Protein AF-0000000075215384 (afdb_homodimer)

Organism: NCBI:txid1325335

Structure (mmCIF, N/CA/C/O backbone):
data_AF-0000000075215384-model_v1
#
loop_
_entity.id
_entity.type
_entity.pdbx_description
1 polymer 'Uncharacterized OsmC-related protein'
#
loop_
_atom_site.group_PDB
_atom_site.id
_atom_site.type_symbol
_atom_site.label_atom_id
_atom_site.label_alt_id
_atom_site.label_comp_id
_atom_site.label_asym_id
_atom_site.label_entity_id
_atom_site.label_seq_id
_atom_site.pdbx_PDB_ins_code
_atom_site.Cartn_x
_atom_site.Cartn_y
_atom_site.Cartn_z
_atom_site.occupancy
_atom_site.B_iso_or_equiv
_atom_site.auth_seq_id
_atom_site.auth_comp_id
_atom_site.auth_asym_id
_atom_site.auth_atom_id
_atom_site.pdbx_PDB_model_num
ATOM 1 N N . MET A 1 1 ? 13.578 3.367 21.266 1 57.31 1 MET A N 1
ATOM 2 C CA . MET A 1 1 ? 12.125 3.209 21.219 1 57.31 1 MET A CA 1
ATOM 3 C C . MET A 1 1 ? 11.742 1.949 20.453 1 57.31 1 MET A C 1
ATOM 5 O O . MET A 1 1 ? 12.477 1.516 19.562 1 57.31 1 MET A O 1
ATOM 9 N N . ASN A 1 2 ? 10.82 1.149 20.875 1 80.25 2 ASN A N 1
ATOM 10 C CA . ASN A 1 2 ? 10.492 -0.197 20.422 1 80.25 2 ASN A CA 1
ATOM 11 C C . ASN A 1 2 ? 9.836 -0.179 19.031 1 80.25 2 ASN A C 1
ATOM 13 O O . ASN A 1 2 ? 9.18 0.793 18.672 1 80.25 2 ASN A O 1
ATOM 17 N N . LYS A 1 3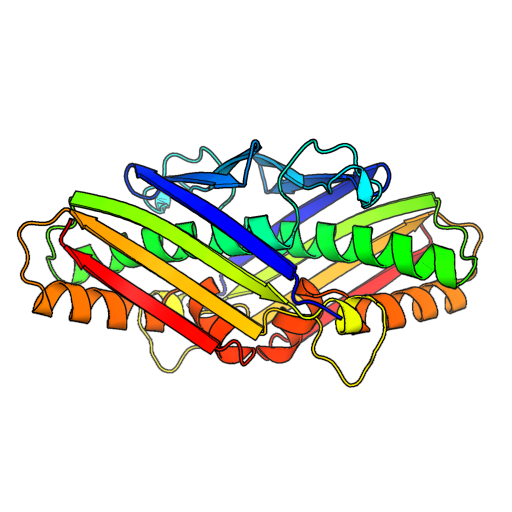 ? 10.172 -1.071 18.125 1 90.56 3 LYS A N 1
ATOM 18 C CA . LYS A 1 3 ? 9.617 -1.247 16.781 1 90.56 3 LYS A CA 1
ATOM 19 C C . LYS A 1 3 ? 8.109 -1.461 16.828 1 90.56 3 LYS A C 1
ATOM 21 O O . LYS A 1 3 ? 7.586 -1.973 17.828 1 90.56 3 LYS A O 1
ATOM 26 N N . MET A 1 4 ? 7.387 -0.819 15.938 1 95.44 4 MET A N 1
ATOM 27 C CA . MET A 1 4 ? 5.957 -1.066 15.781 1 95.44 4 MET A CA 1
ATOM 28 C C . MET A 1 4 ? 5.703 -2.146 14.727 1 95.44 4 MET A C 1
ATOM 30 O O . MET A 1 4 ? 6.238 -2.08 13.625 1 95.44 4 MET A O 1
ATOM 34 N N . ALA A 1 5 ? 4.844 -3.131 15.148 1 97.5 5 ALA A N 1
ATOM 35 C CA . ALA A 1 5 ? 4.582 -4.266 14.266 1 97.5 5 ALA A CA 1
ATOM 36 C C . ALA A 1 5 ? 3.141 -4.246 13.758 1 97.5 5 ALA A C 1
ATOM 38 O O . ALA A 1 5 ? 2.227 -3.863 14.492 1 97.5 5 ALA A O 1
ATOM 39 N N . PHE A 1 6 ? 2.943 -4.656 12.57 1 98.44 6 PHE A N 1
ATOM 40 C CA . PHE A 1 6 ? 1.642 -4.82 11.938 1 98.44 6 PHE A CA 1
ATOM 41 C C . PHE A 1 6 ? 1.5 -6.223 11.352 1 98.44 6 PHE A C 1
ATOM 43 O O . PHE A 1 6 ? 2.477 -6.805 10.875 1 98.44 6 PHE A O 1
ATOM 50 N N . ILE A 1 7 ? 0.265 -6.719 11.391 1 98.75 7 ILE A N 1
ATOM 51 C CA . ILE A 1 7 ? 0.041 -8.062 10.859 1 98.75 7 ILE A CA 1
ATOM 52 C C . ILE A 1 7 ? -1.312 -8.117 10.156 1 98.75 7 ILE A C 1
ATOM 54 O O . ILE A 1 7 ? -2.285 -7.512 10.617 1 98.75 7 ILE A O 1
ATOM 58 N N . VAL A 1 8 ? -1.32 -8.797 9.008 1 98.94 8 VAL A N 1
ATOM 59 C CA . VAL A 1 8 ? -2.58 -9.141 8.359 1 98.94 8 VAL A CA 1
ATOM 60 C C . VAL A 1 8 ? -2.568 -10.617 7.961 1 98.94 8 VAL A C 1
ATOM 62 O O . VAL A 1 8 ? -1.502 -11.203 7.777 1 98.94 8 VAL A O 1
ATOM 65 N N . GLN A 1 9 ? -3.748 -11.156 7.914 1 98.94 9 GLN A N 1
ATOM 66 C CA . GLN A 1 9 ? -3.994 -12.492 7.387 1 98.94 9 GLN A CA 1
ATOM 67 C C . GLN A 1 9 ? -4.949 -12.453 6.199 1 98.94 9 GLN A C 1
ATOM 69 O O . GLN A 1 9 ? -5.887 -11.648 6.176 1 98.94 9 GLN A O 1
ATOM 74 N N . ALA A 1 10 ? -4.695 -13.336 5.266 1 98.94 10 ALA A N 1
ATOM 75 C CA . ALA A 1 10 ? -5.559 -13.273 4.09 1 98.94 10 ALA A CA 1
ATOM 76 C C . ALA A 1 10 ? -5.879 -14.664 3.564 1 98.94 10 ALA A C 1
ATOM 78 O O . ALA A 1 10 ? -5.035 -15.562 3.613 1 98.94 10 ALA A O 1
ATOM 79 N N . THR A 1 11 ? -7.098 -14.852 3.109 1 98.88 11 THR A N 1
ATOM 80 C CA . THR A 1 11 ? -7.562 -16 2.344 1 98.88 11 THR A CA 1
ATOM 81 C C . THR A 1 11 ? -8.031 -15.578 0.957 1 98.88 11 THR A C 1
ATOM 83 O O . THR A 1 11 ? -8.281 -14.398 0.715 1 98.88 11 THR A O 1
ATOM 86 N N . VAL A 1 12 ? -8.102 -16.609 0.063 1 98.69 12 VAL A N 1
ATOM 87 C CA . VAL A 1 12 ? -8.352 -16.188 -1.309 1 98.69 12 VAL A CA 1
ATOM 88 C C . VAL A 1 12 ? -9.453 -17.047 -1.927 1 98.69 12 VAL A C 1
ATOM 90 O O . VAL A 1 12 ? -9.695 -18.172 -1.48 1 98.69 12 VAL A O 1
ATOM 93 N N . GLU A 1 13 ? -10.148 -16.547 -2.84 1 97.56 13 GLU A N 1
ATOM 94 C CA . GLU A 1 13 ? -11.039 -17.172 -3.811 1 97.56 13 GLU A CA 1
ATOM 95 C C . GLU A 1 13 ? -10.742 -16.688 -5.227 1 97.56 13 GLU A C 1
ATOM 97 O O . GLU A 1 13 ? -11.266 -15.656 -5.648 1 97.56 13 GLU A O 1
ATOM 102 N N . GLY A 1 14 ? -10.023 -17.484 -5.98 1 96.81 14 GLY A N 1
ATOM 103 C CA . GLY A 1 14 ? -9.477 -16.953 -7.215 1 96.81 14 GLY A CA 1
ATOM 104 C C . GLY A 1 14 ? -8.57 -15.75 -6.988 1 96.81 14 GLY A C 1
ATOM 105 O O . GLY A 1 14 ? -7.637 -15.812 -6.184 1 96.81 14 GLY A O 1
ATOM 106 N N . VAL A 1 15 ? -8.898 -14.656 -7.68 1 97 15 VAL A N 1
ATOM 107 C CA . VAL A 1 15 ? -8.031 -13.5 -7.516 1 97 15 VAL A CA 1
ATOM 108 C C . VAL A 1 15 ? -8.555 -12.609 -6.387 1 97 15 VAL A C 1
ATOM 110 O O . VAL A 1 15 ? -7.887 -11.656 -5.98 1 97 15 VAL A O 1
ATOM 113 N N . THR A 1 16 ? -9.758 -12.953 -5.852 1 98.62 16 THR A N 1
ATOM 114 C CA . THR A 1 16 ? -10.305 -12.203 -4.73 1 98.62 16 THR A CA 1
ATOM 115 C C . THR A 1 16 ? -9.562 -12.539 -3.439 1 98.62 16 THR A C 1
ATOM 117 O O . THR A 1 16 ? -9.305 -13.703 -3.145 1 98.62 16 THR A O 1
ATOM 120 N N . THR A 1 17 ? -9.188 -11.547 -2.711 1 98.88 17 THR A N 1
ATOM 121 C CA . THR A 1 17 ? -8.469 -11.719 -1.453 1 98.88 17 THR A CA 1
ATOM 122 C C . THR A 1 17 ? -9.258 -11.133 -0.291 1 98.88 17 THR A C 1
ATOM 124 O O . THR A 1 17 ? -9.664 -9.969 -0.334 1 98.88 17 THR A O 1
ATOM 127 N N . HIS A 1 18 ? -9.531 -11.883 0.695 1 98.88 18 HIS A N 1
ATOM 128 C CA . HIS A 1 18 ? -10.148 -11.445 1.943 1 98.88 18 HIS A CA 1
ATOM 129 C C . HIS A 1 18 ? -9.094 -11.234 3.027 1 98.88 18 HIS A C 1
ATOM 131 O O . HIS A 1 18 ? -8.414 -12.18 3.438 1 98.88 18 HIS A O 1
ATOM 137 N N . VAL A 1 19 ? -9 -10.039 3.516 1 98.94 19 VAL A N 1
ATOM 138 C CA . VAL A 1 19 ? -7.914 -9.688 4.422 1 98.94 19 VAL A CA 1
ATOM 139 C C . VAL A 1 19 ? -8.477 -9.383 5.809 1 98.94 19 VAL A C 1
ATOM 141 O O . VAL A 1 19 ? -9.5 -8.711 5.941 1 98.94 19 VAL A O 1
ATOM 144 N N . LYS A 1 20 ? -7.844 -9.891 6.754 1 98.88 20 LYS A N 1
ATOM 145 C CA . LYS A 1 20 ? -8.117 -9.602 8.156 1 98.88 20 LYS A CA 1
ATOM 146 C C . LYS A 1 20 ? -6.953 -8.859 8.805 1 98.88 20 LYS A C 1
ATOM 148 O O . LYS A 1 20 ? -5.824 -9.352 8.805 1 98.88 20 LYS A O 1
ATOM 153 N N . ALA A 1 21 ? -7.188 -7.715 9.312 1 98.56 21 ALA A N 1
ATOM 154 C CA . ALA A 1 21 ? -6.242 -6.906 10.086 1 98.56 21 ALA A CA 1
ATOM 155 C C . ALA A 1 21 ? -6.766 -6.652 11.492 1 98.56 21 ALA A C 1
ATOM 157 O O . ALA A 1 21 ? -7.438 -5.648 11.742 1 98.56 21 ALA A O 1
ATOM 158 N N . GLY A 1 22 ? -6.344 -7.516 12.43 1 96.75 22 GLY A N 1
ATOM 159 C CA . GLY A 1 22 ? -6.988 -7.469 13.734 1 96.75 22 GLY A CA 1
ATOM 160 C C . GLY A 1 22 ? -8.484 -7.734 13.672 1 96.75 22 GLY A C 1
ATOM 161 O O . GLY A 1 22 ? -8.914 -8.781 13.18 1 96.75 22 GLY A O 1
ATOM 162 N N . LYS A 1 23 ? -9.227 -6.785 14.07 1 97.12 23 LYS A N 1
ATOM 163 C CA . LYS A 1 23 ? -10.68 -6.965 14.07 1 97.12 23 LYS A CA 1
ATOM 164 C C . LYS A 1 23 ? -11.289 -6.465 12.766 1 97.12 23 LYS A C 1
ATOM 166 O O . LYS A 1 23 ? -12.5 -6.605 12.547 1 97.12 23 LYS A O 1
ATOM 171 N N . HIS A 1 24 ? -10.586 -5.82 11.945 1 98.62 24 HIS A N 1
ATOM 172 C CA . HIS A 1 24 ? -11.086 -5.273 10.688 1 98.62 24 HIS A CA 1
ATOM 173 C C . HIS A 1 24 ? -10.906 -6.266 9.547 1 98.62 24 HIS A C 1
ATOM 175 O O . HIS A 1 24 ? -9.945 -7.035 9.531 1 98.62 24 HIS A O 1
ATOM 181 N N . GLU A 1 25 ? -11.859 -6.199 8.625 1 98.56 25 GLU A N 1
ATOM 182 C CA . GLU A 1 25 ? -11.82 -7.02 7.418 1 98.56 25 GLU A CA 1
ATOM 183 C C . GLU A 1 25 ? -12.086 -6.184 6.168 1 98.56 25 GLU A C 1
ATOM 185 O O . GLU A 1 25 ? -12.875 -5.242 6.203 1 98.56 25 GLU A O 1
ATOM 190 N N . PHE A 1 26 ? -11.43 -6.516 5.086 1 98.56 26 PHE A N 1
ATOM 191 C CA . PHE A 1 26 ? -11.695 -5.871 3.805 1 98.56 26 PHE A CA 1
ATOM 192 C C . PHE A 1 26 ? -11.359 -6.801 2.646 1 98.56 26 PHE A C 1
ATOM 194 O O . PHE A 1 26 ? -10.672 -7.809 2.83 1 98.56 26 PHE A O 1
ATOM 201 N N . VAL A 1 27 ? -11.953 -6.457 1.522 1 98.81 27 VAL A N 1
ATOM 202 C CA . VAL A 1 27 ? -11.805 -7.285 0.329 1 98.81 27 VAL A CA 1
ATOM 203 C C . VAL A 1 27 ? -11.016 -6.52 -0.734 1 98.81 27 VAL A C 1
ATOM 205 O O . VAL A 1 27 ? -11.273 -5.34 -0.975 1 98.81 27 VAL A O 1
ATOM 208 N N . ILE A 1 28 ? -10.039 -7.164 -1.295 1 98.88 28 ILE A N 1
ATOM 209 C CA . ILE A 1 28 ? -9.289 -6.688 -2.457 1 98.88 28 ILE A CA 1
ATOM 210 C C . ILE A 1 28 ? -9.547 -7.609 -3.648 1 98.88 28 ILE A C 1
ATOM 212 O O . ILE A 1 28 ? -9.531 -8.836 -3.51 1 98.88 28 ILE A O 1
ATOM 216 N N . ASP A 1 29 ? -9.844 -6.996 -4.785 1 98.75 29 ASP A N 1
ATOM 217 C CA . ASP A 1 29 ? -10.227 -7.809 -5.938 1 98.75 29 ASP A CA 1
ATOM 218 C C . ASP A 1 29 ? -9.812 -7.141 -7.246 1 98.75 29 ASP A C 1
ATOM 220 O O . ASP A 1 29 ? -9.227 -6.059 -7.234 1 98.75 29 ASP A O 1
ATOM 224 N N . GLU A 1 30 ? -10.031 -7.824 -8.297 1 97.44 30 GLU A N 1
ATOM 225 C CA . GLU A 1 30 ? -9.789 -7.301 -9.641 1 97.44 30 GLU A CA 1
ATOM 226 C C . GLU A 1 30 ? -11.086 -7.188 -10.438 1 97.44 30 GLU A C 1
ATOM 228 O O . GLU A 1 30 ? -12.094 -7.809 -10.078 1 97.44 30 GLU A O 1
ATOM 233 N N . ALA A 1 31 ? -10.984 -6.383 -11.453 1 94.94 31 ALA A N 1
ATOM 234 C CA . ALA A 1 31 ? -12.102 -6.328 -12.391 1 94.94 31 ALA A CA 1
ATOM 235 C C . ALA A 1 31 ? -12.305 -7.68 -13.07 1 94.94 31 ALA A C 1
ATOM 237 O O . ALA A 1 31 ? -11.414 -8.531 -13.062 1 94.94 31 ALA A O 1
ATOM 238 N N . LYS A 1 32 ? -13.422 -7.852 -13.633 1 94.19 32 LYS A N 1
ATOM 239 C CA . LYS A 1 32 ? -13.758 -9.117 -14.273 1 94.19 32 LYS A CA 1
ATOM 240 C C . LYS A 1 32 ? -12.781 -9.438 -15.398 1 94.19 32 LYS A C 1
ATOM 242 O O . LYS A 1 32 ? -12.43 -10.602 -15.617 1 94.19 32 LYS A O 1
ATOM 247 N N . GLN A 1 33 ? -12.336 -8.398 -16.109 1 91.12 33 GLN A N 1
ATOM 248 C CA . GLN A 1 33 ? -11.414 -8.57 -17.219 1 91.12 33 GLN A CA 1
ATOM 249 C C . GLN A 1 33 ? -10.094 -9.172 -16.75 1 91.12 33 GLN A C 1
ATOM 251 O O . GLN A 1 33 ? -9.375 -9.797 -17.531 1 91.12 33 GLN A O 1
ATOM 256 N N . MET A 1 34 ? -9.844 -9.016 -15.477 1 90.38 34 MET A N 1
ATOM 257 C CA . MET A 1 34 ? -8.609 -9.531 -14.906 1 90.38 34 MET A CA 1
ATOM 258 C C . MET A 1 34 ? -8.859 -10.82 -14.133 1 90.38 34 MET A C 1
ATOM 260 O O . MET A 1 34 ? -7.996 -11.289 -13.391 1 90.38 34 MET A O 1
ATOM 264 N N . GLY A 1 35 ? -10.102 -11.305 -14.219 1 93.38 35 GLY A N 1
ATOM 265 C CA . GLY A 1 35 ? -10.414 -12.578 -13.594 1 93.38 35 GLY A CA 1
ATOM 266 C C . GLY A 1 35 ? -11.055 -12.422 -12.227 1 93.38 35 GLY A C 1
ATOM 267 O O . GLY A 1 35 ? -11.344 -13.422 -11.555 1 93.38 35 GLY A O 1
ATOM 268 N N . GLY A 1 36 ? -11.258 -11.281 -11.773 1 96.88 36 GLY A N 1
ATOM 269 C CA . GLY A 1 36 ? -11.867 -11.062 -10.469 1 96.88 36 GLY A CA 1
ATOM 270 C C . GLY A 1 36 ? -13.383 -11.008 -10.516 1 96.88 36 GLY A C 1
ATOM 271 O O . GLY A 1 36 ? -13.984 -11.328 -11.539 1 96.88 36 GLY A O 1
ATOM 272 N N . GLN A 1 37 ? -13.938 -10.68 -9.383 1 97.56 37 GLN A N 1
ATOM 273 C CA . GLN A 1 37 ? -15.383 -10.578 -9.227 1 97.56 37 GLN A CA 1
ATOM 274 C C . GLN A 1 37 ? -15.812 -9.133 -8.984 1 97.56 37 GLN A C 1
ATOM 276 O O . GLN A 1 37 ? -16.984 -8.852 -8.727 1 97.56 37 GLN A O 1
ATOM 281 N N . ASP A 1 38 ? -14.859 -8.242 -9 1 97.69 38 ASP A N 1
ATOM 282 C CA . ASP A 1 38 ? -15.109 -6.812 -8.859 1 97.69 38 ASP A CA 1
ATOM 283 C C . ASP A 1 38 ? -15.758 -6.5 -7.512 1 97.69 38 ASP A C 1
ATOM 285 O O . ASP A 1 38 ? -16.672 -5.68 -7.434 1 97.69 38 ASP A O 1
ATOM 289 N N . LEU A 1 39 ? -15.32 -7.121 -6.465 1 98.06 39 LEU A N 1
ATOM 290 C CA . LEU A 1 39 ? -15.922 -6.996 -5.141 1 98.06 39 LEU A CA 1
ATOM 291 C C . LEU A 1 39 ? -15.18 -5.949 -4.309 1 98.06 39 LEU A C 1
ATOM 293 O O . LEU A 1 39 ? -15.633 -5.582 -3.223 1 98.06 39 LEU A O 1
ATOM 297 N N . GLY A 1 40 ? -14.094 -5.441 -4.785 1 98.5 40 GLY A N 1
ATOM 298 C CA . GLY A 1 40 ? -13.289 -4.465 -4.07 1 98.5 40 GLY A CA 1
ATOM 299 C C . GLY A 1 40 ? -12.258 -3.787 -4.949 1 98.5 40 GLY A C 1
ATOM 300 O O . GLY A 1 40 ? -12.102 -4.145 -6.117 1 98.5 40 GLY A O 1
ATOM 301 N N . ALA A 1 41 ? -11.602 -2.799 -4.402 1 98.62 41 ALA A N 1
ATOM 302 C CA . ALA A 1 41 ? -10.508 -2.127 -5.105 1 98.62 41 ALA A CA 1
ATOM 303 C C . ALA A 1 41 ? -9.352 -3.086 -5.367 1 98.62 41 ALA A C 1
ATOM 305 O O . ALA A 1 41 ? -9.188 -4.082 -4.66 1 98.62 41 ALA A O 1
ATOM 306 N N . ASN A 1 42 ? -8.609 -2.846 -6.41 1 98.56 42 ASN A N 1
ATOM 307 C CA . ASN A 1 42 ? -7.453 -3.701 -6.68 1 98.56 42 ASN A CA 1
ATOM 308 C C . ASN A 1 42 ? -6.262 -3.324 -5.809 1 98.56 42 ASN A C 1
ATOM 310 O O . ASN A 1 42 ? -6.289 -2.307 -5.117 1 98.56 42 ASN A O 1
ATOM 314 N N . PRO A 1 43 ? -5.207 -4.152 -5.793 1 98.81 43 PRO A N 1
ATOM 315 C CA . PRO A 1 43 ? -4.094 -3.943 -4.863 1 98.81 43 PRO A CA 1
ATOM 316 C C . PRO A 1 43 ? -3.451 -2.566 -5.016 1 98.81 43 PRO A C 1
ATOM 318 O O . PRO A 1 43 ? -3.104 -1.931 -4.016 1 98.81 43 PRO A O 1
ATOM 321 N N . LEU A 1 44 ? -3.309 -2.062 -6.223 1 98.88 44 LEU A N 1
ATOM 322 C CA . LEU A 1 44 ? -2.623 -0.795 -6.453 1 98.88 44 LEU A CA 1
ATOM 323 C C . LEU A 1 44 ? -3.488 0.379 -6.008 1 98.88 44 LEU A C 1
ATOM 325 O O . LEU A 1 44 ? -2.977 1.363 -5.469 1 98.88 44 LEU A O 1
ATOM 329 N N . GLN A 1 45 ? -4.797 0.261 -6.207 1 98.88 45 GLN A N 1
ATOM 330 C CA . GLN A 1 45 ? -5.727 1.25 -5.672 1 98.88 45 GLN A CA 1
ATOM 331 C C . GLN A 1 45 ? -5.688 1.268 -4.145 1 98.88 45 GLN A C 1
ATOM 333 O O . GLN A 1 45 ? -5.797 2.328 -3.527 1 98.88 45 GLN A O 1
ATOM 338 N N . MET A 1 46 ? -5.555 0.123 -3.545 1 98.94 46 MET A N 1
ATOM 339 C CA . MET A 1 46 ? -5.441 0.039 -2.09 1 98.94 46 MET A CA 1
ATOM 340 C C . MET A 1 46 ? -4.195 0.767 -1.6 1 98.94 46 MET A C 1
ATOM 342 O O . MET A 1 46 ? -4.242 1.479 -0.594 1 98.94 46 MET A O 1
ATOM 346 N N . VAL A 1 47 ? -3.055 0.606 -2.303 1 98.94 47 VAL A N 1
ATOM 347 C CA . VAL A 1 47 ? -1.821 1.294 -1.932 1 98.94 47 VAL A CA 1
ATOM 348 C C . VAL A 1 47 ? -2.018 2.805 -2.045 1 98.94 47 VAL A C 1
ATOM 350 O O . VAL A 1 47 ? -1.602 3.559 -1.164 1 98.94 47 VAL A O 1
ATOM 353 N N . LEU A 1 48 ? -2.656 3.25 -3.143 1 98.94 48 LEU A N 1
ATOM 354 C CA . LEU A 1 48 ? -2.902 4.676 -3.322 1 98.94 48 LEU A CA 1
ATOM 355 C C . LEU A 1 48 ? -3.809 5.211 -2.219 1 98.94 48 LEU A C 1
ATOM 357 O O . LEU A 1 48 ? -3.598 6.32 -1.722 1 98.94 48 LEU A O 1
ATOM 361 N N . GLY A 1 49 ? -4.867 4.457 -1.873 1 98.94 49 GLY A N 1
ATOM 362 C CA . GLY A 1 49 ? -5.707 4.836 -0.748 1 98.94 49 GLY A CA 1
ATOM 363 C C . GLY A 1 49 ? -4.949 4.914 0.563 1 98.94 49 GLY A C 1
ATOM 364 O O . GLY A 1 49 ? -5.152 5.844 1.35 1 98.94 49 GLY A O 1
ATOM 365 N N . ALA A 1 50 ? -4.09 3.924 0.79 1 98.94 50 ALA A N 1
ATOM 366 C CA . ALA A 1 50 ? -3.25 3.92 1.986 1 98.94 50 ALA A CA 1
ATOM 367 C C . ALA A 1 50 ? -2.35 5.152 2.029 1 98.94 50 ALA A C 1
ATOM 369 O O . ALA A 1 50 ? -2.102 5.711 3.1 1 98.94 50 ALA A O 1
ATOM 370 N N . LEU A 1 51 ? -1.835 5.566 0.872 1 98.94 51 LEU A N 1
ATOM 371 C CA . LEU A 1 51 ? -1.015 6.77 0.782 1 98.94 51 LEU A CA 1
ATOM 372 C C . LEU A 1 51 ? -1.797 8 1.238 1 98.94 51 LEU A C 1
ATOM 374 O O . LEU A 1 51 ? -1.307 8.789 2.051 1 98.94 51 LEU A O 1
ATOM 378 N N . ALA A 1 52 ? -3.029 8.141 0.714 1 98.94 52 ALA A N 1
ATOM 379 C CA . ALA A 1 52 ? -3.863 9.273 1.115 1 98.94 52 ALA A CA 1
ATOM 380 C C . ALA A 1 52 ? -4.094 9.273 2.623 1 98.94 52 ALA A C 1
ATOM 382 O O . ALA A 1 52 ? -3.947 10.312 3.277 1 98.94 52 ALA A O 1
ATOM 383 N N . ALA A 1 53 ? -4.414 8.133 3.16 1 98.88 53 ALA A N 1
ATOM 384 C CA . ALA A 1 53 ? -4.711 8.008 4.586 1 98.88 53 ALA A CA 1
ATOM 385 C C . ALA A 1 53 ? -3.463 8.25 5.43 1 98.88 53 ALA A C 1
ATOM 387 O O . ALA A 1 53 ? -3.535 8.875 6.492 1 98.88 53 ALA A O 1
ATOM 388 N N . CYS A 1 54 ? -2.361 7.738 4.996 1 98.88 54 CYS A N 1
ATOM 389 C CA . CYS A 1 54 ? -1.098 7.934 5.699 1 98.88 54 CYS A CA 1
ATOM 390 C C . CYS A 1 54 ? -0.73 9.414 5.754 1 98.88 54 CYS A C 1
ATOM 392 O O . CYS A 1 54 ? -0.287 9.906 6.793 1 98.88 54 CYS A O 1
ATOM 394 N N . GLU A 1 55 ? -0.855 10.094 4.602 1 98.81 55 GLU A N 1
ATOM 395 C CA . GLU A 1 55 ? -0.598 11.531 4.586 1 98.81 55 GLU A CA 1
ATOM 396 C C . GLU A 1 55 ? -1.552 12.273 5.516 1 98.81 55 GLU A C 1
ATOM 398 O O . GLU A 1 55 ? -1.155 13.227 6.191 1 98.81 55 GLU A O 1
ATOM 403 N N . ASN A 1 56 ? -2.793 11.836 5.562 1 98.81 56 ASN A N 1
ATOM 404 C CA . ASN A 1 56 ? -3.773 12.477 6.438 1 98.81 56 ASN A CA 1
ATOM 405 C C . ASN A 1 56 ? -3.375 12.359 7.906 1 98.81 56 ASN A C 1
ATOM 407 O O . ASN A 1 56 ? -3.303 13.359 8.617 1 98.81 56 ASN A O 1
ATOM 411 N N . VAL A 1 57 ? -3.104 11.141 8.352 1 98.56 57 VAL A N 1
ATOM 412 C CA . VAL A 1 57 ? -2.768 10.969 9.766 1 98.56 57 VAL A CA 1
ATOM 413 C C . VAL A 1 57 ? -1.463 11.688 10.078 1 98.56 57 VAL A C 1
ATOM 415 O O . VAL A 1 57 ? -1.334 12.32 11.133 1 98.56 57 VAL A O 1
ATOM 418 N N . THR A 1 58 ? -0.492 11.625 9.195 1 98.62 58 THR A N 1
ATOM 419 C CA . THR A 1 58 ? 0.764 12.344 9.391 1 98.62 58 THR A CA 1
ATOM 420 C C . THR A 1 58 ? 0.525 13.844 9.461 1 98.62 58 THR A C 1
ATOM 422 O O . THR A 1 58 ? 1.096 14.531 10.312 1 98.62 58 THR A O 1
ATOM 425 N N . ALA A 1 59 ? -0.328 14.328 8.57 1 98.75 59 ALA A N 1
ATOM 426 C CA . ALA A 1 59 ? -0.637 15.758 8.555 1 98.75 59 ALA A CA 1
ATOM 427 C C . ALA A 1 59 ? -1.256 16.203 9.875 1 98.75 59 ALA A C 1
ATOM 429 O O . ALA A 1 59 ? -0.957 17.297 10.367 1 98.75 59 ALA A O 1
ATOM 430 N N . ARG A 1 60 ? -2.105 15.414 10.438 1 98.19 60 ARG A N 1
ATOM 431 C CA . ARG A 1 60 ? -2.746 15.758 11.703 1 98.19 60 ARG A CA 1
ATOM 432 C C . ARG A 1 60 ? -1.724 15.844 12.836 1 98.19 60 ARG A C 1
ATOM 434 O O . ARG A 1 60 ? -1.759 16.766 13.641 1 98.19 60 ARG A O 1
ATOM 441 N N . VAL A 1 61 ? -0.808 14.914 12.852 1 97.75 61 VAL A N 1
ATOM 442 C CA . VAL A 1 61 ? 0.239 14.906 13.867 1 97.75 61 VAL A CA 1
ATOM 443 C C . VAL A 1 61 ? 1.14 16.125 13.703 1 97.75 61 VAL A C 1
ATOM 445 O O . VAL A 1 61 ? 1.381 16.859 14.656 1 97.75 61 VAL A O 1
ATOM 448 N N . VAL A 1 62 ? 1.606 16.344 12.5 1 98.5 62 VAL A N 1
ATOM 449 C CA . VAL A 1 62 ? 2.537 17.438 12.203 1 98.5 62 VAL A CA 1
ATOM 450 C C . VAL A 1 62 ? 1.856 18.781 12.438 1 98.5 62 VAL A C 1
ATOM 452 O O . VAL A 1 62 ? 2.471 19.703 12.961 1 98.5 62 VAL A O 1
ATOM 455 N N . ALA A 1 63 ? 0.59 18.891 12.031 1 98.62 63 ALA A N 1
ATOM 456 C CA . ALA A 1 63 ? -0.15 20.141 12.211 1 98.62 63 ALA A CA 1
ATOM 457 C C . ALA A 1 63 ? -0.218 20.516 13.688 1 98.62 63 ALA A C 1
ATOM 459 O O . ALA A 1 63 ? -0.064 21.688 14.031 1 98.62 63 ALA A O 1
ATOM 460 N N . LYS A 1 64 ? -0.479 19.578 14.469 1 97.69 64 LYS A N 1
ATOM 461 C CA . LYS A 1 64 ? -0.513 19.828 15.906 1 97.69 64 LYS A CA 1
ATOM 462 C C . LYS A 1 64 ? 0.834 20.344 16.406 1 97.69 64 LYS A C 1
ATOM 464 O O . LYS A 1 64 ? 0.892 21.312 17.156 1 97.69 64 LYS A O 1
ATOM 469 N N . GLU A 1 65 ? 1.874 19.75 15.969 1 97.88 65 GLU A N 1
ATOM 470 C CA . GLU A 1 65 ? 3.225 20.141 16.375 1 97.88 65 GLU A CA 1
ATOM 471 C C . GLU A 1 65 ? 3.559 21.547 15.891 1 97.88 65 GLU A C 1
ATOM 473 O O . GLU A 1 65 ? 4.305 22.266 16.547 1 97.88 65 GLU A O 1
ATOM 478 N N . MET A 1 66 ? 2.977 21.953 14.789 1 97.88 66 MET A N 1
ATOM 479 C CA . MET A 1 66 ? 3.266 23.234 14.148 1 97.88 66 MET A CA 1
ATOM 480 C C . MET A 1 66 ? 2.279 24.312 14.602 1 97.88 66 MET A C 1
ATOM 482 O O . MET A 1 66 ? 2.377 25.469 14.188 1 97.88 66 MET A O 1
ATOM 486 N N . ASN A 1 67 ? 1.317 23.875 15.438 1 98.44 67 ASN A N 1
ATOM 487 C CA . ASN A 1 67 ? 0.206 24.781 15.727 1 98.44 67 ASN A CA 1
ATOM 488 C C . ASN A 1 67 ? -0.441 25.297 14.445 1 98.44 67 ASN A C 1
ATOM 490 O O . ASN A 1 67 ? -0.599 26.5 14.266 1 98.44 67 ASN A O 1
ATOM 494 N N . PHE A 1 68 ? -0.653 24.484 13.523 1 98.69 68 PHE A N 1
ATOM 495 C CA . PHE A 1 68 ? -1.263 24.734 12.227 1 98.69 68 PHE A CA 1
ATOM 496 C C . PHE A 1 68 ? -2.762 24.453 12.266 1 98.69 68 PHE A C 1
ATOM 498 O O . PHE A 1 68 ? -3.191 23.406 12.727 1 98.69 68 PHE A O 1
ATOM 505 N N . ASP A 1 69 ? -3.611 25.375 11.812 1 98.69 69 ASP A N 1
ATOM 506 C CA . ASP A 1 69 ? -5.062 25.219 11.773 1 98.69 69 ASP A CA 1
ATOM 507 C C . ASP A 1 69 ? -5.488 24.328 10.609 1 98.69 69 ASP A C 1
ATOM 509 O O . ASP A 1 69 ? -5.914 24.812 9.562 1 98.69 69 ASP A O 1
ATOM 513 N N . LEU A 1 70 ? -5.445 23.047 10.789 1 98.75 70 LEU A N 1
ATOM 514 C CA . LEU A 1 70 ? -5.859 22.094 9.773 1 98.75 70 LEU A CA 1
ATOM 515 C C . LEU A 1 70 ? -7.32 21.688 9.961 1 98.75 70 LEU A C 1
ATOM 517 O O . LEU A 1 70 ? -7.641 20.891 10.836 1 98.75 70 LEU A O 1
ATOM 521 N N . GLN A 1 71 ? -8.156 22.172 9.125 1 98.69 71 GLN A N 1
ATOM 522 C CA . GLN A 1 71 ? -9.594 21.984 9.289 1 98.69 71 GLN A CA 1
ATOM 523 C C . GLN A 1 71 ? -10.086 20.766 8.523 1 98.69 71 GLN A C 1
ATOM 525 O O . GLN A 1 71 ? -10.906 20 9.031 1 98.69 71 GLN A O 1
ATOM 530 N N . ASP A 1 72 ? -9.656 20.656 7.293 1 98.69 72 ASP A N 1
ATOM 531 C CA . ASP A 1 72 ? -10.094 19.562 6.434 1 98.69 72 ASP A CA 1
ATOM 532 C C . ASP A 1 72 ? -9.125 19.344 5.273 1 98.69 72 ASP A C 1
ATOM 534 O O . ASP A 1 72 ? -8.32 20.234 4.965 1 98.69 72 ASP A O 1
ATOM 538 N N . MET A 1 73 ? -9.148 18.188 4.727 1 98.88 73 MET A N 1
ATOM 539 C CA . MET A 1 73 ? -8.352 17.859 3.551 1 98.88 73 MET A CA 1
ATOM 540 C C . MET A 1 73 ? -9.141 16.969 2.594 1 98.88 73 MET A C 1
ATOM 542 O O . MET A 1 73 ? -9.961 16.156 3.025 1 98.88 73 MET A O 1
ATOM 546 N N . THR A 1 74 ? -8.93 17.078 1.323 1 98.88 74 THR A N 1
ATOM 547 C CA . THR A 1 74 ? -9.375 16.141 0.303 1 98.88 74 THR A CA 1
ATOM 548 C C . THR A 1 74 ? -8.203 15.711 -0.585 1 98.88 74 THR A C 1
ATOM 550 O O . THR A 1 74 ? -7.301 16.5 -0.848 1 98.88 74 THR A O 1
ATOM 553 N N . PHE A 1 75 ? -8.281 14.5 -1.04 1 98.94 75 PHE A N 1
ATOM 554 C CA . PHE A 1 75 ? -7.172 13.938 -1.802 1 98.94 75 PHE A CA 1
ATOM 555 C C . PHE A 1 75 ? -7.652 13.414 -3.15 1 98.94 75 PHE A C 1
ATOM 557 O O . PHE A 1 75 ? -8.727 12.812 -3.238 1 98.94 75 PHE A O 1
ATOM 564 N N . VAL A 1 76 ? -6.871 13.625 -4.164 1 98.94 76 VAL A N 1
ATOM 565 C CA . VAL A 1 76 ? -6.891 12.867 -5.414 1 98.94 76 VAL A CA 1
ATOM 566 C C . VAL A 1 76 ? -5.512 12.266 -5.676 1 98.94 76 VAL A C 1
ATOM 568 O O . VAL A 1 76 ? -4.52 12.992 -5.758 1 98.94 76 VAL A O 1
ATOM 571 N N . VAL A 1 77 ? -5.453 10.984 -5.738 1 98.94 77 VAL A N 1
ATOM 572 C CA . VAL A 1 77 ? -4.188 10.289 -5.926 1 98.94 77 VAL A CA 1
ATOM 573 C C . VAL A 1 77 ? -4.246 9.438 -7.191 1 98.94 77 VAL A C 1
ATOM 575 O O . VAL A 1 77 ? -5.199 8.688 -7.402 1 98.94 77 VAL A O 1
ATOM 578 N N . LYS A 1 78 ? -3.262 9.594 -8.055 1 98.88 78 LYS A N 1
ATOM 579 C CA . LYS A 1 78 ? -3.16 8.859 -9.312 1 98.88 78 LYS A CA 1
ATOM 580 C C . LYS A 1 78 ? -1.806 8.164 -9.438 1 98.88 78 LYS A C 1
ATOM 582 O O . LYS A 1 78 ? -0.777 8.734 -9.062 1 98.88 78 LYS A O 1
ATOM 587 N N . GLY A 1 79 ? -1.789 6.953 -9.945 1 98.75 79 GLY A N 1
ATOM 588 C CA . GLY A 1 79 ? -0.563 6.219 -10.219 1 98.75 79 GLY A CA 1
ATOM 589 C C . GLY A 1 79 ? -0.587 5.484 -11.547 1 98.75 79 GLY A C 1
ATOM 590 O O . GLY A 1 79 ? -1.659 5.207 -12.086 1 98.75 79 GLY A O 1
ATOM 591 N N . GLN A 1 80 ? 0.624 5.25 -12 1 98.38 80 GLN A N 1
ATOM 592 C CA . GLN A 1 80 ? 0.737 4.539 -13.273 1 98.38 80 GLN A CA 1
ATOM 593 C C . GLN A 1 80 ? 1.831 3.479 -13.211 1 98.38 80 GLN A C 1
ATOM 595 O O . GLN A 1 80 ? 2.885 3.697 -12.609 1 98.38 80 GLN A O 1
ATOM 600 N N . ILE A 1 81 ? 1.537 2.359 -13.867 1 98.38 81 ILE A N 1
ATOM 601 C CA . ILE A 1 81 ? 2.561 1.336 -14.055 1 98.38 81 ILE A CA 1
ATOM 602 C C . ILE A 1 81 ? 2.664 0.978 -15.539 1 98.38 81 ILE A C 1
ATOM 604 O O . ILE A 1 81 ? 1.748 1.254 -16.312 1 98.38 81 ILE A O 1
ATOM 608 N N . ASP A 1 82 ? 3.811 0.467 -15.938 1 97.56 82 ASP A N 1
ATOM 609 C CA . ASP A 1 82 ? 3.965 -0.247 -17.203 1 97.56 82 ASP A CA 1
ATOM 610 C C . ASP A 1 82 ? 3.625 -1.727 -17.047 1 97.56 82 ASP A C 1
ATOM 612 O O . ASP A 1 82 ? 4.336 -2.461 -16.359 1 97.56 82 ASP A O 1
ATOM 616 N N . PRO A 1 83 ? 2.518 -2.156 -17.641 1 96.12 83 PRO A N 1
ATOM 617 C CA . PRO A 1 83 ? 2.039 -3.516 -17.375 1 96.12 83 PRO A CA 1
ATOM 618 C C . PRO A 1 83 ? 3.004 -4.586 -17.891 1 96.12 83 PRO A C 1
ATOM 620 O O . PRO A 1 83 ? 2.881 -5.758 -17.516 1 96.12 83 PRO A O 1
ATOM 623 N N . ARG A 1 84 ? 3.955 -4.258 -18.734 1 97.25 84 ARG A N 1
ATOM 624 C CA . ARG A 1 84 ? 4.887 -5.238 -19.266 1 97.25 84 ARG A CA 1
ATOM 625 C C . ARG A 1 84 ? 5.711 -5.883 -18.156 1 97.25 84 ARG A C 1
ATOM 627 O O . ARG A 1 84 ? 6.09 -7.055 -18.266 1 97.25 84 ARG A O 1
ATOM 634 N N . GLY A 1 85 ? 6.051 -5.113 -17.094 1 96.44 85 GLY A N 1
ATOM 635 C CA . GLY A 1 85 ? 6.758 -5.68 -15.953 1 96.44 85 GLY A CA 1
ATOM 636 C C . GLY A 1 85 ? 5.98 -6.777 -15.25 1 96.44 85 GLY A C 1
ATOM 637 O O . GLY A 1 85 ? 6.484 -7.887 -15.07 1 96.44 85 GLY A O 1
ATOM 638 N N . PHE A 1 86 ? 4.703 -6.449 -15.047 1 96.56 86 PHE A N 1
ATOM 639 C CA . PHE A 1 86 ? 3.777 -7.402 -14.445 1 96.56 86 PHE A CA 1
ATOM 640 C C . PHE A 1 86 ? 3.607 -8.625 -15.336 1 96.56 86 PHE A C 1
ATOM 642 O O . PHE A 1 86 ? 3.477 -9.75 -14.844 1 96.56 86 PHE A O 1
ATOM 649 N N . MET A 1 87 ? 3.719 -8.406 -16.562 1 95.62 87 MET A N 1
ATOM 650 C CA . MET A 1 87 ? 3.496 -9.484 -17.516 1 95.62 87 MET A CA 1
ATOM 651 C C . MET A 1 87 ? 4.781 -10.273 -17.766 1 95.62 87 MET A C 1
ATOM 653 O O . MET A 1 87 ? 4.797 -11.219 -18.547 1 95.62 87 MET A O 1
ATOM 657 N N . GLY A 1 88 ? 5.934 -9.82 -17.219 1 95.56 88 GLY A N 1
ATOM 658 C CA . GLY A 1 88 ? 7.098 -10.695 -17.203 1 95.56 88 GLY A CA 1
ATOM 659 C C . GLY A 1 88 ? 8.289 -10.102 -17.938 1 95.56 88 GLY A C 1
ATOM 660 O O . GLY A 1 88 ? 9.344 -10.734 -18.016 1 95.56 88 GLY A O 1
ATOM 661 N N . ASP A 1 89 ? 8.18 -8.875 -18.516 1 96.75 89 ASP A N 1
ATOM 662 C CA . ASP A 1 89 ? 9.328 -8.195 -19.094 1 96.75 89 ASP A CA 1
ATOM 663 C C . ASP A 1 89 ? 10.281 -7.691 -18.016 1 96.75 89 ASP A C 1
ATOM 665 O O . ASP A 1 89 ? 10.016 -6.672 -17.375 1 96.75 89 ASP A O 1
ATOM 669 N N . SER A 1 90 ? 11.375 -8.359 -17.844 1 95.06 90 SER A N 1
ATOM 670 C CA . SER A 1 90 ? 12.289 -8.094 -16.734 1 95.06 90 SER A CA 1
ATOM 671 C C . SER A 1 90 ? 13 -6.754 -16.922 1 95.06 90 SER A C 1
ATOM 673 O O . SER A 1 90 ? 13.625 -6.246 -15.984 1 95.06 90 SER A O 1
ATOM 675 N N . SER A 1 91 ? 12.93 -6.121 -18.047 1 96.62 91 SER A N 1
ATOM 676 C CA . SER A 1 91 ? 13.562 -4.832 -18.281 1 96.62 91 SER A CA 1
ATOM 677 C C . SER A 1 91 ? 12.656 -3.68 -17.859 1 96.62 91 SER A C 1
ATOM 679 O O . SER A 1 91 ? 13.078 -2.521 -17.859 1 96.62 91 SER A O 1
ATOM 681 N N . VAL A 1 92 ? 11.438 -4.09 -17.516 1 97.44 92 VAL A N 1
ATOM 682 C CA . VAL A 1 92 ? 10.445 -3.078 -17.156 1 97.44 92 VAL A CA 1
ATOM 683 C C . VAL A 1 92 ? 10.117 -3.172 -15.672 1 97.44 92 VAL A C 1
ATOM 685 O O . VAL A 1 92 ? 9.797 -4.25 -15.172 1 97.44 92 VAL A O 1
ATOM 688 N N . ARG A 1 93 ? 10.164 -2.092 -15.016 1 96.62 93 ARG A N 1
ATOM 689 C CA . ARG A 1 93 ? 9.781 -2 -13.609 1 96.62 93 ARG A CA 1
ATOM 690 C C . ARG A 1 93 ? 8.312 -2.357 -13.414 1 96.62 93 ARG A C 1
ATOM 692 O O . ARG A 1 93 ? 7.434 -1.761 -14.047 1 96.62 93 ARG A O 1
ATOM 699 N N . PRO A 1 94 ? 8.055 -3.283 -12.516 1 98.38 94 PRO 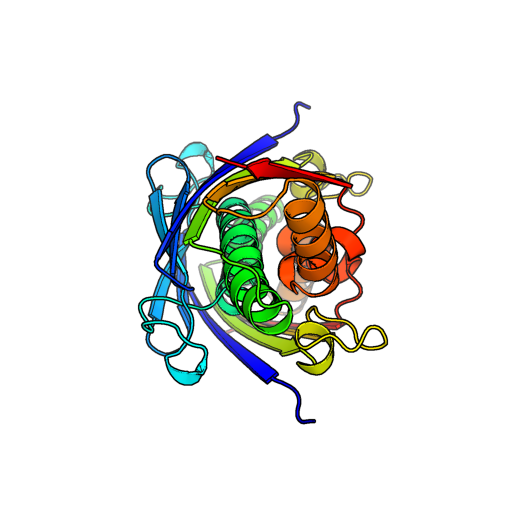A N 1
ATOM 700 C CA . PRO A 1 94 ? 6.648 -3.678 -12.367 1 98.38 94 PRO A CA 1
ATOM 701 C C . PRO A 1 94 ? 5.836 -2.68 -11.555 1 98.38 94 PRO A C 1
ATOM 703 O O . PRO A 1 94 ? 4.609 -2.611 -11.695 1 98.38 94 PRO A O 1
ATOM 706 N N . HIS A 1 95 ? 6.48 -1.959 -10.641 1 98.62 95 HIS A N 1
ATOM 707 C CA . HIS A 1 95 ? 5.727 -1.114 -9.719 1 98.62 95 HIS A CA 1
ATOM 708 C C . HIS A 1 95 ? 5.574 0.3 -10.266 1 98.62 95 HIS A C 1
ATOM 710 O O . HIS A 1 95 ? 6.004 0.585 -11.391 1 98.62 95 HIS A O 1
ATOM 716 N N . PHE A 1 96 ? 4.918 1.194 -9.531 1 98.81 96 PHE A N 1
ATOM 717 C CA . PHE A 1 96 ? 4.547 2.529 -9.984 1 98.81 96 PHE A CA 1
ATOM 718 C C . PHE A 1 96 ? 5.742 3.246 -10.602 1 98.81 96 PHE A C 1
ATOM 720 O O . PHE A 1 96 ? 6.832 3.25 -10.023 1 98.81 96 PHE A O 1
ATOM 727 N N . GLU A 1 97 ? 5.566 3.828 -11.719 1 98.5 97 GLU A N 1
ATOM 728 C CA . GLU A 1 97 ? 6.543 4.746 -12.305 1 98.5 97 GLU A CA 1
ATOM 729 C C . GLU A 1 97 ? 6.41 6.145 -11.711 1 98.5 97 GLU A C 1
ATOM 731 O O . GLU A 1 97 ? 7.41 6.77 -11.344 1 98.5 97 GLU A O 1
ATOM 736 N N . ASN A 1 98 ? 5.199 6.574 -11.609 1 98.44 98 ASN A N 1
ATOM 737 C CA . ASN A 1 98 ? 4.883 7.871 -11.016 1 98.44 98 ASN A CA 1
ATOM 738 C C . ASN A 1 98 ? 3.594 7.809 -10.195 1 98.44 98 ASN A C 1
ATOM 740 O O . ASN A 1 98 ? 2.725 6.977 -10.461 1 98.44 98 ASN A O 1
ATOM 744 N N . VAL A 1 99 ? 3.486 8.641 -9.242 1 98.88 99 VAL A N 1
ATOM 745 C CA . VAL A 1 99 ? 2.295 8.859 -8.43 1 98.88 99 VAL A CA 1
ATOM 746 C C . VAL A 1 99 ? 2.098 10.359 -8.203 1 98.88 99 VAL A C 1
ATOM 748 O O . VAL A 1 99 ? 3.039 11.07 -7.848 1 98.88 99 VAL A O 1
ATOM 751 N N . SER A 1 100 ? 0.925 10.828 -8.469 1 98.88 100 SER A N 1
ATOM 752 C CA . SER A 1 100 ? 0.555 12.211 -8.195 1 98.88 100 SER A CA 1
ATOM 753 C C . SER A 1 100 ? -0.448 12.305 -7.055 1 98.88 100 SER A C 1
ATOM 755 O O . SER A 1 100 ? -1.373 11.492 -6.969 1 98.88 100 SER A O 1
ATOM 757 N N . ILE A 1 101 ? -0.212 13.242 -6.215 1 98.75 101 ILE A N 1
ATOM 758 C CA . ILE A 1 101 ? -1.118 13.5 -5.098 1 98.75 101 ILE A CA 1
ATOM 759 C C . ILE A 1 101 ? -1.54 14.961 -5.105 1 98.75 101 ILE A C 1
ATOM 761 O O . ILE A 1 101 ? -0.697 15.859 -5.016 1 98.75 101 ILE A O 1
ATOM 765 N N . GLU A 1 102 ? -2.775 15.133 -5.246 1 98.88 102 GLU A N 1
ATOM 766 C CA . GLU A 1 102 ? -3.361 16.469 -5.125 1 98.88 102 GLU A CA 1
ATOM 767 C C . GLU A 1 102 ? -4.16 16.594 -3.83 1 98.88 102 GLU A C 1
ATOM 769 O O . GLU A 1 102 ? -5.098 15.836 -3.592 1 98.88 102 GLU A O 1
ATOM 774 N N . VAL A 1 103 ? -3.787 17.609 -3.061 1 98.94 103 VAL A N 1
ATOM 775 C CA . VAL A 1 103 ? -4.414 17.766 -1.753 1 98.94 103 VAL A CA 1
ATOM 776 C C . VAL A 1 103 ? -4.992 19.188 -1.633 1 98.94 103 VAL A C 1
ATOM 778 O O . VAL A 1 103 ? -4.266 20.172 -1.764 1 98.94 103 VAL A O 1
ATOM 781 N N . ALA A 1 104 ? -6.281 19.25 -1.42 1 98.94 104 ALA A N 1
ATOM 782 C CA . ALA A 1 104 ? -6.926 20.5 -1.026 1 98.94 104 ALA A CA 1
ATOM 783 C C . ALA A 1 104 ? -7 20.625 0.493 1 98.94 104 ALA A C 1
ATOM 785 O O . ALA A 1 104 ? -7.555 19.75 1.167 1 98.94 104 ALA A O 1
ATOM 786 N N . VAL A 1 105 ? -6.461 21.734 1.011 1 98.94 105 VAL A N 1
ATOM 787 C CA . VAL A 1 105 ? -6.375 21.938 2.453 1 98.94 105 VAL A CA 1
ATOM 788 C C . VAL A 1 105 ? -7.305 23.062 2.871 1 98.94 105 VAL A C 1
ATOM 790 O O . VAL A 1 105 ? -7.152 24.203 2.412 1 98.94 105 VAL A O 1
ATOM 793 N N . LYS A 1 106 ? -8.297 22.75 3.688 1 98.88 106 LYS A N 1
ATOM 794 C CA . LYS A 1 106 ? -9.117 23.797 4.301 1 98.88 106 LYS A CA 1
ATOM 795 C C . LYS A 1 106 ? -8.469 24.328 5.574 1 98.88 106 LYS A C 1
ATOM 797 O O . LYS A 1 106 ? -8.305 23.594 6.551 1 98.88 106 LYS A O 1
ATOM 802 N N . THR A 1 107 ? -8.148 25.609 5.605 1 98.81 107 THR A N 1
ATOM 803 C CA . THR A 1 107 ? -7.371 26.188 6.695 1 98.81 107 THR A CA 1
ATOM 804 C C . THR A 1 107 ? -7.43 27.719 6.637 1 98.81 107 THR A C 1
ATOM 806 O O . THR A 1 107 ? -7.797 28.297 5.609 1 98.81 107 THR A O 1
ATOM 809 N N . ASN A 1 108 ? -7.125 28.344 7.738 1 98.62 108 ASN A N 1
ATOM 810 C CA . ASN A 1 108 ? -6.938 29.797 7.77 1 98.62 108 ASN A CA 1
ATOM 811 C C . ASN A 1 108 ? -5.473 30.172 7.562 1 98.62 108 ASN A C 1
ATOM 813 O O . ASN A 1 108 ? -5.141 31.359 7.484 1 98.62 108 ASN A O 1
ATOM 817 N N . GLU A 1 109 ? -4.594 29.172 7.387 1 98.69 109 GLU A N 1
ATOM 818 C CA . GLU A 1 109 ? -3.16 29.422 7.27 1 98.69 109 GLU A CA 1
ATOM 819 C C . GLU A 1 109 ? -2.793 29.875 5.859 1 98.69 109 GLU A C 1
ATOM 821 O O . GLU A 1 109 ? -3.588 29.734 4.93 1 98.69 109 GLU A O 1
ATOM 826 N N . SER A 1 110 ? -1.586 30.453 5.707 1 98.38 110 SER A N 1
ATOM 827 C CA . SER A 1 110 ? -1.09 30.938 4.422 1 98.38 110 SER A CA 1
ATOM 828 C C . SER A 1 110 ? -0.637 29.781 3.539 1 98.38 110 SER A C 1
ATOM 830 O O . SER A 1 110 ? -0.386 28.672 4.031 1 98.38 110 SER A O 1
ATOM 832 N N . GLU A 1 111 ? -0.522 30.062 2.232 1 98.25 111 GLU A N 1
ATOM 833 C CA . GLU A 1 111 ? 0.018 29.078 1.295 1 98.25 111 GLU A CA 1
ATOM 834 C C . GLU A 1 111 ? 1.431 28.656 1.688 1 98.25 111 GLU A C 1
ATOM 836 O O . GLU A 1 111 ? 1.805 27.5 1.528 1 98.25 111 GLU A O 1
ATOM 841 N N . GLU A 1 112 ? 2.139 29.578 2.176 1 98.38 112 GLU A N 1
ATOM 842 C CA . GLU A 1 112 ? 3.498 29.281 2.617 1 98.38 112 GLU A CA 1
ATOM 843 C C . GLU A 1 112 ? 3.5 28.25 3.742 1 98.38 112 GLU A C 1
ATOM 845 O O . GLU A 1 112 ? 4.32 27.328 3.744 1 98.38 112 GLU A O 1
ATOM 850 N N . ARG A 1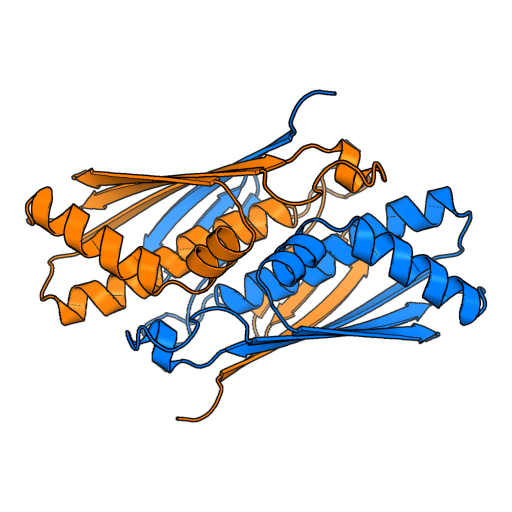 113 ? 2.572 28.375 4.699 1 98.56 113 ARG A N 1
ATOM 851 C CA . ARG A 1 113 ? 2.486 27.438 5.812 1 98.56 113 ARG A CA 1
ATOM 852 C C . ARG A 1 113 ? 1.998 26.078 5.344 1 98.56 113 ARG A C 1
ATOM 854 O O . ARG A 1 113 ? 2.402 25.047 5.887 1 98.56 113 ARG A O 1
ATOM 861 N N . ILE A 1 114 ? 1.135 26.078 4.332 1 98.88 114 ILE A N 1
ATOM 862 C CA . ILE A 1 114 ? 0.695 24.828 3.742 1 98.88 114 ILE A CA 1
ATOM 863 C C . ILE A 1 114 ? 1.893 24.094 3.143 1 98.88 114 ILE A C 1
ATOM 865 O O . ILE A 1 114 ? 2.031 22.875 3.309 1 98.88 114 ILE A O 1
ATOM 869 N N . GLN A 1 115 ? 2.789 24.844 2.496 1 98.75 115 GLN A N 1
ATOM 870 C CA . GLN A 1 115 ? 3.971 24.219 1.904 1 98.75 115 GLN A CA 1
ATOM 871 C C . GLN A 1 115 ? 4.898 23.672 2.98 1 98.75 115 GLN A C 1
ATOM 873 O O . GLN A 1 115 ? 5.496 22.609 2.807 1 98.75 115 GLN A O 1
ATOM 878 N N . GLN A 1 116 ? 4.996 24.359 4.059 1 98.75 116 GLN A N 1
ATOM 879 C CA . GLN A 1 116 ? 5.793 23.859 5.172 1 98.75 116 GLN A CA 1
ATOM 880 C C . GLN A 1 116 ? 5.211 22.562 5.727 1 98.75 116 GLN A C 1
ATOM 882 O O . GLN A 1 116 ? 5.945 21.609 6.004 1 98.75 116 GLN A O 1
ATOM 887 N N . LEU A 1 117 ? 3.889 22.562 5.902 1 98.88 117 LEU A N 1
ATOM 888 C CA . LEU A 1 117 ? 3.213 21.359 6.355 1 98.88 117 LEU A CA 1
ATOM 889 C C . LEU A 1 117 ? 3.477 20.203 5.406 1 98.88 117 LEU A C 1
ATOM 891 O O . LEU A 1 117 ? 3.861 19.109 5.84 1 98.88 117 LEU A O 1
ATOM 895 N N . LYS A 1 118 ? 3.332 20.453 4.125 1 98.88 118 LYS A N 1
ATOM 896 C CA . LYS A 1 118 ? 3.543 19.453 3.088 1 98.88 118 LYS A CA 1
ATOM 897 C C . LYS A 1 118 ? 4.93 18.828 3.197 1 98.88 118 LYS A C 1
ATOM 899 O O . LYS A 1 118 ? 5.07 17.609 3.193 1 98.88 118 LYS A O 1
ATOM 904 N N . GLU A 1 119 ? 5.93 19.641 3.334 1 98.5 119 GLU A N 1
ATOM 905 C CA . GLU A 1 119 ? 7.312 19.156 3.375 1 98.5 119 GLU A CA 1
ATOM 906 C C . GLU A 1 119 ? 7.555 18.266 4.586 1 98.5 119 GLU A C 1
ATOM 908 O O . GLU A 1 119 ? 8.203 17.219 4.473 1 98.5 119 GLU A O 1
ATOM 913 N N . LYS A 1 120 ? 7.035 18.672 5.656 1 98.62 120 LYS A N 1
ATOM 914 C CA . LYS A 1 120 ? 7.223 17.891 6.875 1 98.62 120 LYS A CA 1
ATOM 915 C C . LYS A 1 120 ? 6.457 16.578 6.801 1 98.62 120 LYS A C 1
ATOM 917 O O . LYS A 1 120 ? 6.961 15.539 7.234 1 98.62 120 LYS A O 1
ATOM 922 N N . VAL A 1 121 ? 5.215 16.625 6.301 1 98.75 121 VAL A N 1
ATOM 923 C CA . VAL A 1 121 ? 4.379 15.438 6.172 1 98.75 121 VAL A CA 1
ATOM 924 C C . VAL A 1 121 ? 5.059 14.43 5.25 1 98.75 121 VAL A C 1
ATOM 926 O O . VAL A 1 121 ? 5.172 13.242 5.59 1 98.75 121 VAL A O 1
ATOM 929 N N . GLU A 1 122 ? 5.574 14.891 4.113 1 98.44 122 GLU A N 1
ATOM 930 C CA . GLU A 1 122 ? 6.16 14.016 3.104 1 98.44 122 GLU A CA 1
ATOM 931 C C . GLU A 1 122 ? 7.469 13.398 3.594 1 98.44 122 GLU A C 1
ATOM 933 O O . GLU A 1 122 ? 7.84 12.297 3.182 1 98.44 122 GLU A O 1
ATOM 938 N N . ALA A 1 123 ? 8.141 14.078 4.496 1 98.31 123 ALA A N 1
ATOM 939 C CA . ALA A 1 123 ? 9.383 13.562 5.059 1 98.31 123 ALA A CA 1
ATOM 940 C C . ALA A 1 123 ? 9.102 12.461 6.078 1 98.31 123 ALA A C 1
ATOM 942 O O . ALA A 1 123 ? 9.969 11.617 6.344 1 98.31 123 ALA A O 1
ATOM 943 N N . ARG A 1 124 ? 7.859 12.422 6.598 1 98.62 124 ARG A N 1
ATOM 944 C CA . ARG A 1 124 ? 7.602 11.578 7.758 1 98.62 124 ARG A CA 1
ATOM 945 C C . ARG A 1 124 ? 6.605 10.469 7.422 1 98.62 124 ARG A C 1
ATOM 947 O O . ARG A 1 124 ? 6.543 9.453 8.117 1 98.62 124 ARG A O 1
ATOM 954 N N . CYS A 1 125 ? 5.719 10.672 6.469 1 98.69 125 CYS A N 1
ATOM 955 C CA . CYS A 1 125 ? 4.703 9.688 6.098 1 98.69 125 CYS A CA 1
ATOM 956 C C . CYS A 1 125 ? 5.348 8.398 5.617 1 98.69 125 CYS A C 1
ATOM 958 O O . CYS A 1 125 ? 6.023 8.375 4.59 1 98.69 125 CYS A O 1
ATOM 960 N N . PRO A 1 126 ? 5.098 7.258 6.293 1 98.81 126 PRO A N 1
ATOM 961 C CA . PRO A 1 126 ? 5.742 5.992 5.93 1 98.81 126 PRO A CA 1
ATOM 962 C C . PRO A 1 126 ? 5.438 5.562 4.496 1 98.81 126 PRO A C 1
ATOM 964 O O . PRO A 1 126 ? 6.348 5.176 3.758 1 98.81 126 PRO A O 1
ATOM 967 N N . VAL A 1 127 ? 4.188 5.645 4.082 1 98.94 127 VAL A N 1
ATOM 968 C CA . VAL A 1 127 ? 3.818 5.16 2.756 1 98.94 127 VAL A CA 1
ATOM 969 C C . VAL A 1 127 ? 4.43 6.066 1.687 1 98.94 127 VAL A C 1
ATOM 971 O O . VAL A 1 127 ? 4.922 5.582 0.665 1 98.94 127 VAL A O 1
ATOM 974 N N . TYR A 1 128 ? 4.441 7.391 1.926 1 98.94 128 TYR A N 1
ATOM 975 C CA . TYR A 1 128 ? 5.039 8.328 0.977 1 98.94 128 TYR A CA 1
ATOM 976 C C . TYR A 1 128 ? 6.531 8.055 0.814 1 98.94 128 TYR A C 1
ATOM 978 O O . TYR A 1 128 ? 7.027 7.934 -0.308 1 98.94 128 TYR A O 1
ATOM 986 N N . THR A 1 129 ? 7.246 7.977 1.92 1 98.88 129 THR A N 1
ATOM 987 C CA . THR A 1 129 ? 8.695 7.801 1.863 1 98.88 129 THR A CA 1
ATOM 988 C C . THR A 1 129 ? 9.047 6.441 1.262 1 98.88 129 THR A C 1
ATOM 990 O O . THR A 1 129 ? 10.086 6.301 0.609 1 98.88 129 THR A O 1
ATOM 993 N N . MET A 1 130 ? 8.156 5.461 1.483 1 98.88 130 MET A N 1
ATOM 994 C CA . MET A 1 130 ? 8.352 4.145 0.881 1 98.88 130 MET A CA 1
ATOM 995 C C . MET A 1 130 ? 8.312 4.23 -0.641 1 98.88 130 MET A C 1
ATOM 997 O O . MET A 1 130 ? 9.188 3.697 -1.321 1 98.88 130 MET A O 1
ATOM 1001 N N . LEU A 1 131 ? 7.262 4.941 -1.179 1 98.94 131 LEU A N 1
ATOM 1002 C CA . LEU A 1 131 ? 7.133 5.109 -2.623 1 98.94 131 LEU A CA 1
ATOM 1003 C C . LEU A 1 131 ? 8.32 5.891 -3.186 1 98.94 131 LEU A C 1
ATOM 1005 O O . LEU A 1 131 ? 8.883 5.508 -4.211 1 98.94 131 LEU A O 1
ATOM 1009 N N . LYS A 1 132 ? 8.664 6.875 -2.512 1 98.69 132 LYS A N 1
ATOM 1010 C CA . LYS A 1 132 ? 9.797 7.684 -2.951 1 98.69 132 LYS A CA 1
ATOM 1011 C C . LYS A 1 132 ? 11.086 6.867 -2.971 1 98.69 132 LYS A C 1
ATOM 1013 O O . LYS A 1 132 ? 11.852 6.922 -3.938 1 98.69 132 LYS A O 1
ATOM 1018 N N . ALA A 1 133 ? 11.352 6.133 -1.925 1 98.75 133 ALA A N 1
ATOM 1019 C CA . ALA A 1 133 ? 12.555 5.309 -1.812 1 98.75 133 ALA A CA 1
ATOM 1020 C C . ALA A 1 133 ? 12.594 4.238 -2.898 1 98.75 133 ALA A C 1
ATOM 1022 O O . ALA A 1 133 ? 13.664 3.785 -3.297 1 98.75 133 ALA A O 1
ATOM 1023 N N . ALA A 1 134 ? 11.422 3.846 -3.369 1 98.81 134 ALA A N 1
ATOM 1024 C CA . ALA A 1 134 ? 11.32 2.826 -4.41 1 98.81 134 ALA A CA 1
ATOM 1025 C C . ALA A 1 134 ? 11.602 3.418 -5.789 1 98.81 134 ALA A C 1
ATOM 1027 O O . ALA A 1 134 ? 11.469 2.732 -6.805 1 98.81 134 ALA A O 1
ATOM 1028 N N . GLY A 1 135 ? 11.914 4.695 -5.84 1 98.75 135 GLY A N 1
ATOM 1029 C CA . GLY A 1 135 ? 12.242 5.344 -7.098 1 98.75 135 GLY A CA 1
ATOM 1030 C C . GLY A 1 135 ? 11.023 5.84 -7.848 1 98.75 135 GLY A C 1
ATOM 1031 O O . GLY A 1 135 ? 11.102 6.156 -9.039 1 98.75 135 GLY A O 1
ATOM 1032 N N . VAL A 1 136 ? 9.844 5.832 -7.219 1 98.88 136 VAL A N 1
ATOM 1033 C CA . VAL A 1 136 ? 8.641 6.363 -7.84 1 98.88 136 VAL A CA 1
ATOM 1034 C C . VAL A 1 136 ? 8.75 7.879 -7.97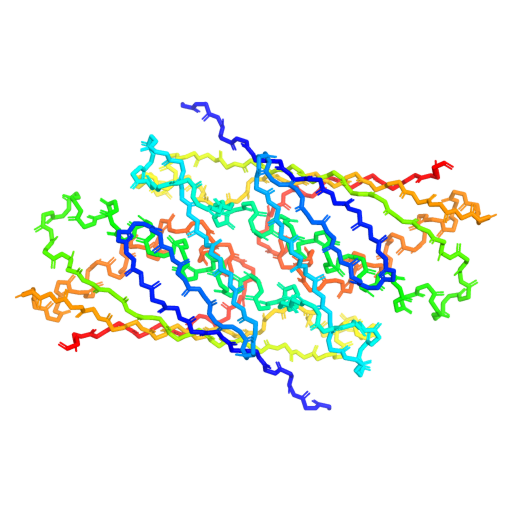7 1 98.88 136 VAL A C 1
ATOM 1036 O O . VAL A 1 136 ? 9.156 8.562 -7.035 1 98.88 136 VAL A O 1
ATOM 1039 N N . GLN A 1 137 ? 8.492 8.422 -9.141 1 98.75 137 GLN A N 1
ATOM 1040 C CA . GLN A 1 137 ? 8.422 9.867 -9.305 1 98.75 137 GLN A CA 1
ATOM 1041 C C . GLN A 1 137 ? 7.188 10.445 -8.617 1 98.75 137 GLN A C 1
ATOM 1043 O O . GLN A 1 137 ? 6.059 10.195 -9.055 1 98.75 137 GLN A O 1
ATOM 1048 N N . MET A 1 138 ? 7.434 11.203 -7.586 1 98.81 138 MET A N 1
ATOM 1049 C CA . MET A 1 138 ? 6.324 11.75 -6.809 1 98.81 138 MET A CA 1
ATOM 1050 C C . MET A 1 138 ? 5.984 13.164 -7.273 1 98.81 138 MET A C 1
ATOM 1052 O O . MET A 1 138 ? 6.859 14.023 -7.348 1 98.81 138 MET A O 1
ATOM 1056 N N . ASN A 1 139 ? 4.75 13.375 -7.598 1 98.56 139 ASN A N 1
ATOM 1057 C CA . ASN A 1 139 ? 4.238 14.695 -7.969 1 98.56 139 ASN A CA 1
ATOM 1058 C C . ASN A 1 139 ? 3.162 15.172 -7 1 98.56 139 ASN A C 1
ATOM 1060 O O . ASN A 1 139 ? 2.02 14.719 -7.059 1 98.56 139 ASN A O 1
ATOM 1064 N N . ASP A 1 140 ? 3.512 16.031 -6.145 1 98.06 140 ASP A N 1
ATOM 1065 C CA . ASP A 1 140 ? 2.637 16.422 -5.043 1 98.06 140 ASP A CA 1
ATOM 1066 C C . ASP A 1 140 ? 2.186 17.875 -5.188 1 98.06 140 ASP A C 1
ATOM 1068 O O . ASP A 1 140 ? 2.998 18.75 -5.469 1 98.06 140 ASP A O 1
ATOM 1072 N N . GLN A 1 141 ? 0.972 18.156 -5.082 1 98.56 141 GLN A N 1
ATOM 1073 C CA . GLN A 1 141 ? 0.424 19.516 -5.055 1 98.56 141 GLN A CA 1
ATOM 1074 C C . GLN A 1 141 ? -0.534 19.703 -3.883 1 98.56 141 GLN A C 1
ATOM 1076 O O . GLN A 1 141 ? -1.57 19.031 -3.811 1 98.56 141 GLN A O 1
ATOM 1081 N N . TRP A 1 142 ? -0.129 20.547 -2.996 1 98.81 142 TRP A N 1
ATOM 1082 C CA . TRP A 1 142 ? -1.009 20.969 -1.91 1 98.81 142 TRP A CA 1
ATOM 1083 C C . TRP A 1 142 ? -1.446 22.406 -2.09 1 98.81 142 TRP A C 1
ATOM 1085 O O . TRP A 1 142 ? -0.635 23.266 -2.443 1 98.81 142 TRP A O 1
ATOM 1095 N N . TYR A 1 143 ? -2.711 22.672 -1.885 1 98.62 143 TYR A N 1
ATOM 1096 C CA . TYR A 1 143 ? -3.205 24.031 -2.059 1 98.62 143 TYR A CA 1
ATOM 1097 C C . TYR A 1 143 ? -4.371 24.312 -1.116 1 98.62 143 TYR A C 1
ATOM 1099 O O . TYR A 1 143 ? -4.992 23.391 -0.595 1 98.62 143 TYR A O 1
ATOM 1107 N N . LYS A 1 144 ? -4.555 25.609 -0.925 1 98.44 144 LYS A N 1
ATOM 1108 C CA . LYS A 1 144 ? -5.648 26.047 -0.057 1 98.44 144 LYS A CA 1
ATOM 1109 C C . LYS A 1 144 ? -6.996 25.875 -0.75 1 98.44 144 LYS A C 1
ATOM 1111 O O . LYS A 1 144 ? -7.156 26.281 -1.908 1 98.44 144 LYS A O 1
ATOM 1116 N N . ALA A 1 145 ? -7.906 25.234 -0.096 1 95.81 145 ALA A N 1
ATOM 1117 C CA . ALA A 1 145 ? -9.25 25.047 -0.626 1 95.81 145 ALA A CA 1
ATOM 1118 C C . ALA A 1 145 ? -10.094 26.312 -0.463 1 95.81 145 ALA A C 1
ATOM 1120 O O . ALA A 1 145 ? -9.914 27.062 0.498 1 95.81 145 ALA A O 1
ATOM 1121 N N . MET B 1 1 ? 3.332 -0.85 -25.359 1 57.44 1 MET B N 1
ATOM 1122 C CA . MET B 1 1 ? 2.076 -1.129 -24.672 1 57.44 1 MET B CA 1
ATOM 1123 C C . MET B 1 1 ? 1.708 0.012 -23.734 1 57.44 1 MET B C 1
ATOM 1125 O O . MET B 1 1 ? 2.586 0.707 -23.219 1 57.44 1 MET B O 1
ATOM 1129 N N . ASN B 1 2 ? 0.505 0.468 -23.656 1 80.44 2 ASN B N 1
ATOM 1130 C CA . ASN B 1 2 ? 0.026 1.685 -23.016 1 80.44 2 ASN B CA 1
ATOM 1131 C C . ASN B 1 2 ? 0.077 1.566 -21.484 1 80.44 2 ASN B C 1
ATOM 1133 O O . ASN B 1 2 ? -0.06 0.471 -20.938 1 80.44 2 ASN B O 1
ATOM 1137 N N . LYS B 1 3 ? 0.502 2.584 -20.766 1 90.75 3 LYS B N 1
ATOM 1138 C CA . LYS B 1 3 ? 0.558 2.674 -19.297 1 90.75 3 LYS B CA 1
ATOM 1139 C C . LYS B 1 3 ? -0.814 2.422 -18.688 1 90.75 3 LYS B C 1
ATOM 1141 O O . LYS B 1 3 ? -1.842 2.676 -19.312 1 90.75 3 LYS B O 1
ATOM 1146 N N . MET B 1 4 ? -0.846 1.646 -17.609 1 95.5 4 MET B N 1
ATOM 1147 C CA . MET B 1 4 ? -2.068 1.46 -16.828 1 95.5 4 MET B CA 1
ATOM 1148 C C . MET B 1 4 ? -2.152 2.48 -15.695 1 95.5 4 MET B C 1
ATOM 1150 O O . MET B 1 4 ? -1.202 2.645 -14.93 1 95.5 4 MET B O 1
ATOM 1154 N N . ALA B 1 5 ? -3.355 3.141 -15.633 1 97.5 5 ALA B N 1
ATOM 1155 C CA . ALA B 1 5 ? -3.535 4.199 -14.641 1 97.5 5 ALA B CA 1
ATOM 1156 C C . ALA B 1 5 ? -4.535 3.783 -13.57 1 97.5 5 ALA B C 1
ATOM 1158 O O . ALA B 1 5 ? -5.516 3.092 -13.859 1 97.5 5 ALA B O 1
ATOM 1159 N N . PHE B 1 6 ? -4.305 4.191 -12.375 1 98.44 6 PHE B N 1
ATOM 1160 C CA . PHE B 1 6 ? -5.188 4.004 -11.234 1 98.44 6 PHE B CA 1
ATOM 1161 C C . PHE B 1 6 ? -5.477 5.336 -10.547 1 98.44 6 PHE B C 1
ATOM 1163 O O . PHE B 1 6 ? -4.613 6.215 -10.5 1 98.44 6 PHE B O 1
ATOM 1170 N N . ILE B 1 7 ? -6.699 5.445 -10.031 1 98.75 7 ILE B N 1
ATOM 1171 C CA . ILE B 1 7 ? -7.055 6.691 -9.359 1 98.75 7 ILE B CA 1
ATOM 1172 C C . ILE B 1 7 ? -7.922 6.387 -8.141 1 98.75 7 ILE B C 1
ATOM 1174 O O . ILE B 1 7 ? -8.766 5.488 -8.172 1 98.75 7 ILE B O 1
ATOM 1178 N N . VAL B 1 8 ? -7.637 7.121 -7.039 1 98.94 8 VAL B N 1
ATOM 1179 C CA . VAL B 1 8 ? -8.531 7.121 -5.891 1 98.94 8 VAL B CA 1
ATOM 1180 C C . VAL B 1 8 ? -8.789 8.555 -5.438 1 98.94 8 VAL B C 1
ATOM 1182 O O . VAL B 1 8 ? -7.98 9.453 -5.695 1 98.94 8 VAL B O 1
ATOM 1185 N N . GLN B 1 9 ? -9.938 8.727 -4.848 1 98.94 9 GLN B N 1
ATOM 1186 C CA . GLN B 1 9 ? -10.32 9.961 -4.176 1 98.94 9 GLN B CA 1
ATOM 1187 C C . GLN B 1 9 ? -10.602 9.719 -2.695 1 98.94 9 GLN B C 1
ATOM 1189 O O . GLN B 1 9 ? -11.148 8.68 -2.324 1 98.94 9 GLN B O 1
ATOM 1194 N N . ALA B 1 10 ? -10.242 10.703 -1.899 1 98.94 10 ALA B N 1
ATOM 1195 C CA . ALA B 1 10 ? -10.445 10.469 -0.474 1 98.94 10 ALA B CA 1
ATOM 1196 C C . ALA B 1 10 ? -10.906 11.742 0.234 1 98.94 10 ALA B C 1
ATOM 1198 O O . ALA B 1 10 ? -10.477 12.844 -0.115 1 98.94 10 ALA B O 1
ATOM 1199 N N . THR B 1 11 ? -11.805 11.586 1.177 1 98.88 11 THR B N 1
ATOM 1200 C CA . THR B 1 11 ? -12.211 12.602 2.145 1 98.88 11 THR B CA 1
ATOM 1201 C C . THR B 1 11 ? -11.883 12.148 3.566 1 98.88 11 THR B C 1
ATOM 1203 O O . THR B 1 11 ? -11.641 10.969 3.809 1 98.88 11 THR B O 1
ATOM 1206 N N . VAL B 1 12 ? -11.859 13.164 4.473 1 98.69 12 VAL B N 1
ATOM 1207 C CA . VAL B 1 12 ? -11.344 12.781 5.785 1 98.69 12 VAL B CA 1
ATOM 1208 C C . VAL B 1 12 ? -12.273 13.312 6.875 1 98.69 12 VAL B C 1
ATOM 1210 O O . VAL B 1 12 ? -13.008 14.281 6.656 1 98.69 12 VAL B O 1
ATOM 1213 N N . GLU B 1 13 ? -12.32 12.688 7.961 1 97.62 13 GLU B N 1
ATOM 1214 C CA . GLU B 1 13 ? -12.852 13.094 9.266 1 97.62 13 GLU B CA 1
ATOM 1215 C C . GLU B 1 13 ? -11.844 12.812 10.375 1 97.62 13 GLU B C 1
ATOM 1217 O O . GLU B 1 13 ? -11.797 11.703 10.914 1 97.62 13 GLU B O 1
ATOM 1222 N N . GLY B 1 14 ? -11.141 13.836 10.789 1 96.88 14 GLY B N 1
ATOM 1223 C CA . GLY B 1 14 ? -9.984 13.562 11.625 1 96.88 14 GLY B CA 1
ATOM 1224 C C . GLY B 1 14 ? -8.953 12.68 10.945 1 96.88 14 GLY B C 1
ATOM 1225 O O . GLY B 1 14 ? -8.523 12.961 9.828 1 96.88 14 GLY B O 1
ATOM 1226 N N . VAL B 1 15 ? -8.617 11.594 11.648 1 97 15 VAL B N 1
ATOM 1227 C CA . VAL B 1 15 ? -7.602 10.742 11.039 1 97 15 VAL B CA 1
ATOM 1228 C C . VAL B 1 15 ? -8.273 9.664 10.188 1 97 15 VAL B C 1
ATOM 1230 O O . VAL B 1 15 ? -7.598 8.93 9.469 1 97 15 VAL B O 1
ATOM 1233 N N . THR B 1 16 ? -9.625 9.602 10.258 1 98.62 16 THR B N 1
ATOM 1234 C CA . THR B 1 16 ? -10.359 8.641 9.43 1 98.62 16 THR B CA 1
ATOM 1235 C C . THR B 1 16 ? -10.383 9.094 7.977 1 98.62 16 THR B C 1
ATOM 1237 O O . THR B 1 16 ? -10.641 10.258 7.684 1 98.62 16 THR B O 1
ATOM 1240 N N . THR B 1 17 ? -10.086 8.211 7.086 1 98.88 17 THR B N 1
ATOM 1241 C CA . THR B 1 17 ? -10.062 8.5 5.66 1 98.88 17 THR B CA 1
ATOM 1242 C C . THR B 1 17 ? -11.07 7.625 4.914 1 98.88 17 THR B C 1
ATOM 1244 O O . THR B 1 17 ? -11.039 6.398 5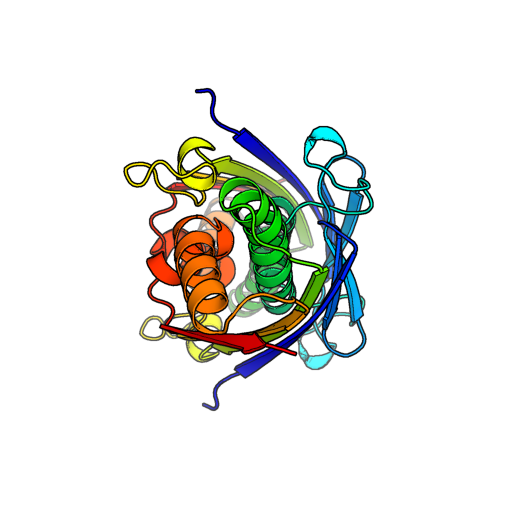.047 1 98.88 17 THR B O 1
ATOM 1247 N N . HIS B 1 18 ? -11.945 8.195 4.203 1 98.88 18 HIS B N 1
ATOM 1248 C CA . HIS B 1 18 ? -12.875 7.504 3.312 1 98.88 18 HIS B CA 1
ATOM 1249 C C . HIS B 1 18 ? -12.383 7.539 1.869 1 98.88 18 HIS B C 1
ATOM 1251 O O . HIS B 1 18 ? -12.258 8.609 1.275 1 98.88 18 HIS B O 1
ATOM 1257 N N . VAL B 1 19 ? -12.164 6.398 1.306 1 98.94 19 VAL B N 1
ATOM 1258 C CA . VAL B 1 19 ? -11.531 6.32 -0.005 1 98.94 19 VAL B CA 1
ATOM 1259 C C . VAL B 1 19 ? -12.516 5.77 -1.029 1 98.94 19 VAL B C 1
ATOM 1261 O O . VAL B 1 19 ? -13.242 4.812 -0.749 1 98.94 19 VAL B O 1
ATOM 1264 N N . LYS B 1 20 ? -12.531 6.379 -2.121 1 98.88 20 LYS B N 1
ATOM 1265 C CA . LYS B 1 20 ? -13.289 5.918 -3.281 1 98.88 20 LYS B CA 1
ATOM 1266 C C . LYS B 1 20 ? -12.359 5.516 -4.422 1 98.88 20 LYS B C 1
ATOM 1268 O O . LYS B 1 20 ? -11.547 6.32 -4.879 1 98.88 20 LYS B O 1
ATOM 1273 N N . ALA B 1 21 ? -12.438 4.309 -4.852 1 98.56 21 ALA B N 1
ATOM 1274 C CA . ALA B 1 21 ? -11.727 3.764 -6.008 1 98.56 21 ALA B CA 1
ATOM 1275 C C . ALA B 1 21 ? -12.711 3.271 -7.07 1 98.56 21 ALA B C 1
ATOM 1277 O O . ALA B 1 21 ? -13.094 2.098 -7.074 1 98.56 21 ALA B O 1
ATOM 1278 N N . GLY B 1 22 ? -13.016 4.16 -8.031 1 96.81 22 GLY B N 1
ATOM 1279 C CA . GLY B 1 22 ? -14.109 3.834 -8.922 1 96.81 22 GLY B CA 1
ATOM 1280 C C . GLY B 1 22 ? -15.43 3.641 -8.203 1 96.81 22 GLY B C 1
ATOM 1281 O O . GLY B 1 22 ? -15.898 4.539 -7.5 1 96.81 22 GLY B O 1
ATOM 1282 N N . LYS B 1 23 ? -15.969 2.488 -8.305 1 97.12 23 LYS B N 1
ATOM 1283 C CA . LYS B 1 23 ? -17.25 2.225 -7.66 1 97.12 23 LYS B CA 1
ATOM 1284 C C . LYS B 1 23 ? -17.062 1.659 -6.258 1 97.12 23 LYS B C 1
ATOM 1286 O O . LYS B 1 23 ? -18.031 1.456 -5.523 1 97.12 23 LYS B O 1
ATOM 1291 N N . HIS B 1 24 ? -15.906 1.307 -5.879 1 98.62 24 HIS B N 1
ATOM 1292 C CA . HIS B 1 24 ? -15.625 0.723 -4.57 1 98.62 24 HIS B CA 1
ATOM 1293 C C . HIS B 1 24 ? -15.266 1.8 -3.551 1 98.62 24 HIS B C 1
ATOM 1295 O O . HIS B 1 24 ? -14.664 2.816 -3.9 1 98.62 24 HIS B O 1
ATOM 1301 N N . GLU B 1 25 ? -15.664 1.519 -2.312 1 98.56 25 GLU B N 1
ATOM 1302 C CA . GLU B 1 25 ? -15.352 2.4 -1.191 1 98.56 25 GLU B CA 1
ATOM 1303 C C . GLU B 1 25 ? -14.789 1.614 -0.011 1 98.56 25 GLU B C 1
ATOM 1305 O O . GLU B 1 25 ? -15.195 0.476 0.232 1 98.56 25 GLU B O 1
ATOM 1310 N N . PHE B 1 26 ? -13.859 2.213 0.698 1 98.56 26 PHE B N 1
ATOM 1311 C CA . PHE B 1 26 ? -13.336 1.61 1.918 1 98.56 26 PHE B CA 1
ATOM 1312 C C . PHE B 1 26 ? -12.836 2.682 2.881 1 98.56 26 PHE B C 1
ATOM 1314 O O . PHE B 1 26 ? -12.625 3.828 2.484 1 98.56 26 PHE B O 1
ATOM 1321 N N . VAL B 1 27 ? -12.75 2.252 4.125 1 98.81 27 VAL B N 1
ATOM 1322 C CA . VAL B 1 27 ? -12.352 3.17 5.188 1 98.81 27 VAL B CA 1
ATOM 1323 C C . VAL B 1 27 ? -11 2.754 5.754 1 98.81 27 VAL B C 1
ATOM 1325 O O . VAL B 1 27 ? -10.758 1.569 6 1 98.81 27 VAL B O 1
ATOM 1328 N N . ILE B 1 28 ? -10.117 3.703 5.871 1 98.88 28 ILE B N 1
ATOM 1329 C CA . ILE B 1 28 ? -8.836 3.553 6.559 1 98.88 28 ILE B CA 1
ATOM 1330 C C . ILE B 1 28 ? -8.82 4.43 7.809 1 98.88 28 ILE B C 1
ATOM 1332 O O . ILE B 1 28 ? -9.227 5.594 7.762 1 98.88 28 ILE B O 1
ATOM 1336 N N . ASP B 1 29 ? -8.391 3.834 8.922 1 98.75 29 ASP B N 1
ATOM 1337 C CA . ASP B 1 29 ? -8.461 4.574 10.18 1 98.75 29 ASP B CA 1
ATOM 1338 C C . ASP B 1 29 ? -7.344 4.152 11.133 1 98.75 29 ASP B C 1
ATOM 1340 O O . ASP B 1 29 ? -6.523 3.299 10.789 1 98.75 29 ASP B O 1
ATOM 1344 N N . GLU B 1 30 ? -7.281 4.809 12.203 1 97.38 30 GLU B N 1
ATOM 1345 C CA . GLU B 1 30 ? -6.336 4.477 13.266 1 97.38 30 GLU B CA 1
ATOM 1346 C C . GLU B 1 30 ? -7.066 4.035 14.531 1 97.38 30 GLU B C 1
ATOM 1348 O O . GLU B 1 30 ? -8.258 4.301 14.69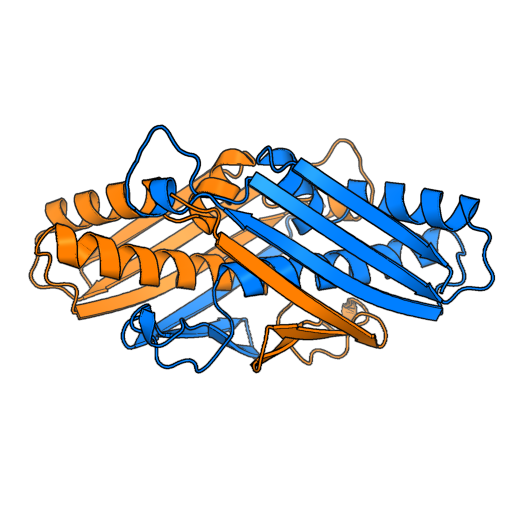5 1 97.38 30 GLU B O 1
ATOM 1353 N N . ALA B 1 31 ? -6.285 3.377 15.359 1 94.94 31 ALA B N 1
ATOM 1354 C CA . ALA B 1 31 ? -6.816 3.057 16.688 1 94.94 31 ALA B CA 1
ATOM 1355 C C . ALA B 1 31 ? -7.105 4.324 17.484 1 94.94 31 ALA B C 1
ATOM 1357 O O . ALA B 1 31 ? -6.602 5.402 17.141 1 94.94 31 ALA B O 1
ATOM 1358 N N . LYS B 1 32 ? -7.863 4.195 18.484 1 94.19 32 LYS B N 1
ATOM 1359 C CA . LYS B 1 32 ? -8.25 5.344 19.297 1 94.19 32 LYS B CA 1
ATOM 1360 C C . LYS B 1 32 ? -7.027 6.023 19.906 1 94.19 32 LYS B C 1
ATOM 1362 O O . LYS B 1 32 ? -6.984 7.25 20.031 1 94.19 32 LYS B O 1
ATOM 1367 N N . GLN B 1 33 ? -6.047 5.223 20.266 1 91.19 33 GLN B N 1
ATOM 1368 C CA . GLN B 1 33 ? -4.828 5.746 20.891 1 91.19 33 GLN B CA 1
ATOM 1369 C C . GLN B 1 33 ? -4.086 6.676 19.922 1 91.19 33 GLN B C 1
ATOM 1371 O O . GLN B 1 33 ? -3.324 7.543 20.359 1 91.19 33 GLN B O 1
ATOM 1376 N N . MET B 1 34 ? -4.375 6.504 18.672 1 90.56 34 MET B N 1
ATOM 1377 C CA . MET B 1 34 ? -3.725 7.328 17.656 1 90.56 34 MET B CA 1
ATOM 1378 C C . MET B 1 34 ? -4.66 8.43 17.156 1 90.56 34 MET B C 1
ATOM 1380 O O . MET B 1 34 ? -4.391 9.07 16.141 1 90.56 34 MET B O 1
ATOM 1384 N N . GLY B 1 35 ? -5.812 8.523 17.812 1 93.44 35 GLY B N 1
ATOM 1385 C CA . GLY B 1 35 ? -6.738 9.594 17.484 1 93.44 35 GLY B CA 1
ATOM 1386 C C . GLY B 1 35 ? -7.832 9.164 16.516 1 93.44 35 GLY B C 1
ATOM 1387 O O . GLY B 1 35 ? -8.672 9.969 16.109 1 93.44 35 GLY B O 1
ATOM 1388 N N . GLY B 1 36 ? -7.848 7.977 16.125 1 96.88 36 GLY B N 1
ATOM 1389 C CA . GLY B 1 36 ? -8.859 7.492 15.195 1 96.88 36 GLY B CA 1
ATOM 1390 C C . GLY B 1 36 ? -10.109 6.992 15.883 1 96.88 36 GLY B C 1
ATOM 1391 O O . GLY B 1 36 ? -10.273 7.176 17.094 1 96.88 36 GLY B O 1
ATOM 1392 N N . GLN B 1 37 ? -10.984 6.434 15.078 1 97.62 37 GLN B N 1
ATOM 1393 C CA . GLN B 1 37 ? -12.258 5.891 15.555 1 97.62 37 GLN B CA 1
ATOM 1394 C C . GLN B 1 37 ? -12.281 4.371 15.414 1 97.62 37 GLN B C 1
ATOM 1396 O O . GLN B 1 37 ? -13.312 3.74 15.672 1 97.62 37 GLN B O 1
ATOM 1401 N N . ASP B 1 38 ? -11.203 3.811 14.961 1 97.69 38 ASP B N 1
ATOM 1402 C CA . ASP B 1 38 ? -11.047 2.365 14.836 1 97.69 38 ASP B CA 1
ATOM 1403 C C . ASP B 1 38 ? -12.086 1.779 13.883 1 97.69 38 ASP B C 1
ATOM 1405 O O . ASP B 1 38 ? -12.648 0.717 14.148 1 97.69 38 ASP B O 1
ATOM 1409 N N . LEU B 1 39 ? -12.359 2.43 12.805 1 98.06 39 LEU B N 1
ATOM 1410 C CA . LEU B 1 39 ? -13.398 2.037 11.867 1 98.06 39 LEU B CA 1
ATOM 1411 C C . LEU B 1 39 ? -12.82 1.202 10.727 1 98.06 39 LEU B C 1
ATOM 1413 O O . LEU B 1 39 ? -13.57 0.635 9.93 1 98.06 39 LEU B O 1
ATOM 1417 N N . GLY B 1 40 ? -11.539 1.074 10.656 1 98.5 40 GLY B N 1
ATOM 1418 C CA . GLY B 1 40 ? -10.875 0.328 9.602 1 98.5 40 GLY B CA 1
ATOM 1419 C C . GLY B 1 40 ? -9.414 0.056 9.898 1 98.5 40 GLY B C 1
ATOM 1420 O O . GLY B 1 40 ? -8.875 0.533 10.898 1 98.5 40 GLY B O 1
ATOM 1421 N N . ALA B 1 41 ? -8.797 -0.721 9.047 1 98.62 41 ALA B N 1
ATOM 1422 C CA . ALA B 1 41 ? -7.363 -0.986 9.156 1 98.62 41 ALA B CA 1
ATOM 1423 C C . ALA B 1 41 ? -6.551 0.29 8.953 1 98.62 41 ALA B C 1
ATOM 1425 O O . ALA B 1 41 ? -7.016 1.234 8.312 1 98.62 41 ALA B O 1
ATOM 1426 N N . ASN B 1 42 ? -5.391 0.358 9.547 1 98.56 42 ASN B N 1
ATOM 1427 C CA . ASN B 1 42 ? -4.551 1.535 9.352 1 98.56 42 ASN B CA 1
ATOM 1428 C C . ASN B 1 42 ? -3.797 1.471 8.023 1 98.56 42 ASN B C 1
ATOM 1430 O O . ASN B 1 42 ? -3.822 0.445 7.344 1 98.56 42 ASN B O 1
ATOM 1434 N N . PRO B 1 43 ? -3.156 2.57 7.609 1 98.81 43 PRO B N 1
ATOM 1435 C CA . PRO B 1 43 ? -2.549 2.637 6.277 1 98.81 43 PRO B CA 1
ATOM 1436 C C . PRO B 1 43 ? -1.527 1.527 6.039 1 98.81 43 PRO B C 1
ATOM 1438 O O . PRO B 1 43 ? -1.476 0.955 4.949 1 98.81 43 PRO B O 1
ATOM 1441 N N . LEU B 1 44 ? -0.726 1.183 7.027 1 98.88 44 LEU B N 1
ATOM 1442 C CA . LEU B 1 44 ? 0.333 0.194 6.852 1 98.88 44 LEU B CA 1
ATOM 1443 C C . LEU B 1 44 ? -0.248 -1.212 6.742 1 98.88 44 LEU B C 1
ATOM 1445 O O . LEU B 1 44 ? 0.248 -2.035 5.969 1 98.88 44 LEU B O 1
ATOM 1449 N N . GLN B 1 45 ? -1.311 -1.477 7.496 1 98.88 45 GLN B N 1
ATOM 1450 C CA . GLN B 1 45 ? -2.037 -2.732 7.344 1 98.88 45 GLN B CA 1
ATOM 1451 C C . GLN B 1 45 ? -2.662 -2.844 5.957 1 98.88 45 GLN B C 1
ATOM 1453 O O . GLN B 1 45 ? -2.707 -3.93 5.375 1 98.88 45 GLN B O 1
ATOM 1458 N N . MET B 1 46 ? -3.152 -1.764 5.438 1 98.94 46 MET B N 1
ATOM 1459 C CA . MET B 1 46 ? -3.709 -1.752 4.09 1 98.94 46 MET B CA 1
ATOM 1460 C C . MET B 1 46 ? -2.643 -2.107 3.059 1 98.94 46 MET B C 1
ATOM 1462 O O . MET B 1 46 ? -2.906 -2.865 2.123 1 98.94 46 MET B O 1
ATOM 1466 N N . VAL B 1 47 ? -1.413 -1.56 3.205 1 98.94 47 VAL B N 1
ATOM 1467 C CA . VAL B 1 47 ? -0.319 -1.873 2.291 1 98.94 47 VAL B CA 1
ATOM 1468 C C . VAL B 1 47 ? 0.015 -3.361 2.375 1 98.94 47 VAL B C 1
ATOM 1470 O O . VAL B 1 47 ? 0.212 -4.016 1.35 1 98.94 47 VAL B O 1
ATOM 1473 N N . LEU B 1 48 ? 0.078 -3.895 3.613 1 98.94 48 LEU B N 1
ATOM 1474 C CA . LEU B 1 48 ? 0.37 -5.316 3.781 1 98.94 48 LEU B CA 1
ATOM 1475 C C . LEU B 1 48 ? -0.718 -6.172 3.145 1 98.94 48 LEU B C 1
ATOM 1477 O O . LEU B 1 48 ? -0.423 -7.199 2.527 1 98.94 48 LEU B O 1
ATOM 1481 N N . GLY B 1 49 ? -1.986 -5.801 3.348 1 98.94 49 GLY B N 1
ATOM 1482 C CA . GLY B 1 49 ? -3.074 -6.492 2.674 1 98.94 49 GLY B CA 1
ATOM 1483 C C . GLY B 1 49 ? -2.973 -6.43 1.161 1 98.94 49 GLY B C 1
ATOM 1484 O O . GLY B 1 49 ? -3.209 -7.43 0.478 1 98.94 49 GLY B O 1
ATOM 1485 N N . ALA B 1 50 ? -2.641 -5.242 0.644 1 98.94 50 ALA B N 1
ATOM 1486 C CA . ALA B 1 50 ?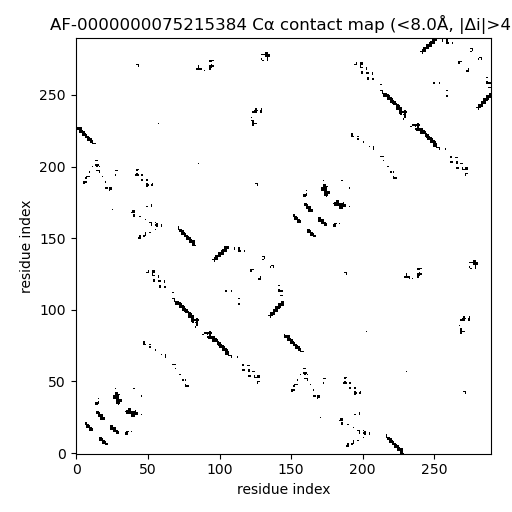 -2.443 -5.07 -0.793 1 98.94 50 ALA B CA 1
ATOM 1487 C C . ALA B 1 50 ? -1.33 -5.98 -1.307 1 98.94 50 ALA B C 1
ATOM 1489 O O . ALA B 1 50 ? -1.416 -6.512 -2.416 1 98.94 50 ALA B O 1
ATOM 1490 N N . LEU B 1 51 ? -0.272 -6.137 -0.527 1 98.94 51 LEU B N 1
ATOM 1491 C CA . LEU B 1 51 ? 0.822 -7.031 -0.886 1 98.94 51 LEU B CA 1
ATOM 1492 C C . LEU B 1 51 ? 0.323 -8.461 -1.042 1 98.94 51 LEU B C 1
ATOM 1494 O O . LEU B 1 51 ? 0.62 -9.125 -2.041 1 98.94 51 LEU B O 1
ATOM 1498 N N . ALA B 1 52 ? -0.45 -8.938 -0.041 1 98.94 52 ALA B N 1
ATOM 1499 C CA . ALA B 1 52 ? -0.999 -10.289 -0.12 1 98.94 52 ALA B CA 1
ATOM 1500 C C . ALA B 1 52 ? -1.847 -10.469 -1.376 1 98.94 52 ALA B C 1
ATOM 1502 O O . ALA B 1 52 ? -1.696 -11.453 -2.102 1 98.94 52 ALA B O 1
ATOM 1503 N N . ALA B 1 53 ? -2.695 -9.508 -1.64 1 98.88 53 ALA B N 1
ATOM 1504 C CA . ALA B 1 53 ? -3.6 -9.578 -2.785 1 98.88 53 ALA B CA 1
ATOM 1505 C C . ALA B 1 53 ? -2.828 -9.492 -4.098 1 98.88 53 ALA B C 1
ATOM 1507 O O . ALA B 1 53 ? -3.162 -10.18 -5.066 1 98.88 53 ALA B O 1
ATOM 1508 N N . CYS B 1 54 ? -1.857 -8.641 -4.164 1 98.88 54 CYS B N 1
ATOM 1509 C CA . CYS B 1 54 ? -1.025 -8.5 -5.352 1 98.88 54 CYS B CA 1
ATOM 1510 C C . CYS B 1 54 ? -0.297 -9.805 -5.664 1 98.88 54 CYS B C 1
ATOM 1512 O O . CYS B 1 54 ? -0.219 -10.219 -6.824 1 98.88 54 CYS B O 1
ATOM 1514 N N . GLU B 1 55 ? 0.297 -10.406 -4.617 1 98.81 55 GLU B N 1
ATOM 1515 C CA . GLU B 1 55 ? 0.952 -11.695 -4.816 1 98.81 55 GLU B CA 1
ATOM 1516 C C . GLU B 1 55 ? -0.041 -12.758 -5.289 1 98.81 55 GLU B C 1
ATOM 1518 O O . GLU B 1 55 ? 0.29 -13.586 -6.137 1 98.81 55 GLU B O 1
ATOM 1523 N N . ASN B 1 56 ? -1.248 -12.711 -4.754 1 98.81 56 ASN B N 1
ATOM 1524 C CA . ASN B 1 56 ? -2.266 -13.672 -5.16 1 98.81 56 ASN B CA 1
ATOM 1525 C C . ASN B 1 56 ? -2.598 -13.547 -6.645 1 98.81 56 ASN B C 1
ATOM 1527 O O . ASN B 1 56 ? -2.541 -14.531 -7.383 1 98.81 56 ASN B O 1
ATOM 1531 N N . VAL B 1 57 ? -2.928 -12.344 -7.086 1 98.56 57 VAL B N 1
ATOM 1532 C CA . VAL B 1 57 ? -3.307 -12.18 -8.484 1 98.56 57 VAL B CA 1
ATOM 1533 C C . VAL B 1 57 ? -2.115 -12.5 -9.383 1 98.56 57 VAL B C 1
ATOM 1535 O O . VAL B 1 57 ? -2.275 -13.125 -10.438 1 98.56 57 VAL B O 1
ATOM 1538 N N . THR B 1 58 ? -0.921 -12.078 -9.008 1 98.62 58 THR B N 1
ATOM 1539 C CA . THR B 1 58 ? 0.274 -12.398 -9.781 1 98.62 58 THR B CA 1
ATOM 1540 C C . THR B 1 58 ? 0.491 -13.906 -9.852 1 98.62 58 THR B C 1
ATOM 1542 O O . THR B 1 58 ? 0.811 -14.453 -10.906 1 98.62 58 THR B O 1
ATOM 1545 N N . ALA B 1 59 ? 0.293 -14.562 -8.711 1 98.75 59 ALA B N 1
ATOM 1546 C CA . ALA B 1 59 ? 0.465 -16.016 -8.656 1 98.75 59 ALA B CA 1
ATOM 1547 C C . ALA B 1 59 ? -0.499 -16.719 -9.609 1 98.75 59 ALA B C 1
ATOM 1549 O O . ALA B 1 59 ? -0.133 -17.688 -10.258 1 98.75 59 ALA B O 1
ATOM 1550 N N . ARG B 1 60 ? -1.705 -16.25 -9.688 1 98.19 60 ARG B N 1
ATOM 1551 C CA . ARG B 1 60 ? -2.693 -16.859 -10.57 1 98.19 60 ARG B CA 1
ATOM 1552 C C . ARG B 1 60 ? -2.287 -16.719 -12.039 1 98.19 60 ARG B C 1
ATOM 1554 O O . ARG B 1 60 ? -2.391 -17.672 -12.812 1 98.19 60 ARG B O 1
ATOM 1561 N N . VAL B 1 61 ? -1.795 -15.555 -12.391 1 97.75 61 VAL B N 1
ATOM 1562 C CA . VAL B 1 61 ? -1.35 -15.305 -13.758 1 97.75 61 VAL B CA 1
ATOM 1563 C C . VAL B 1 61 ? -0.146 -16.188 -14.078 1 97.75 61 VAL B C 1
ATOM 1565 O O . VAL B 1 61 ? -0.136 -16.891 -15.094 1 97.75 61 VAL B O 1
ATOM 1568 N N . VAL B 1 62 ? 0.84 -16.172 -13.219 1 98.5 62 VAL B N 1
ATOM 1569 C CA . VAL B 1 62 ? 2.084 -16.906 -13.43 1 98.5 62 VAL B CA 1
ATOM 1570 C C . VAL B 1 62 ? 1.806 -18.406 -13.438 1 98.5 62 VAL B C 1
ATOM 1572 O O . VAL B 1 62 ? 2.381 -19.156 -14.242 1 98.5 62 VAL B O 1
ATOM 1575 N N . ALA B 1 63 ? 0.931 -18.859 -12.531 1 98.62 63 ALA B N 1
ATOM 1576 C CA . ALA B 1 63 ? 0.596 -20.281 -12.469 1 98.62 63 ALA B CA 1
ATOM 1577 C C . ALA B 1 63 ? 0.018 -20.781 -13.789 1 98.62 63 ALA B C 1
ATOM 1579 O O . ALA B 1 63 ? 0.347 -21.875 -14.25 1 98.62 63 ALA B O 1
ATOM 1580 N N . LYS B 1 64 ? -0.826 -20 -14.32 1 97.69 64 LYS B N 1
ATOM 1581 C CA . LYS B 1 64 ? -1.398 -20.344 -15.617 1 97.69 64 LYS B CA 1
ATOM 1582 C C . LYS B 1 64 ? -0.313 -20.469 -16.688 1 97.69 64 LYS B C 1
ATOM 1584 O O . LYS B 1 64 ? -0.296 -21.438 -17.453 1 97.69 64 LYS B O 1
ATOM 1589 N N . GLU B 1 65 ? 0.585 -19.578 -16.703 1 97.81 65 GLU B N 1
ATOM 1590 C CA . GLU B 1 65 ? 1.676 -19.562 -17.672 1 97.81 65 GLU B CA 1
ATOM 1591 C C . GLU B 1 65 ? 2.586 -20.766 -17.484 1 97.81 65 GLU B C 1
ATOM 1593 O O . GLU B 1 65 ? 3.152 -21.281 -18.453 1 97.81 65 GLU B O 1
ATOM 1598 N N . MET B 1 66 ? 2.689 -21.266 -16.266 1 97.88 66 MET B N 1
ATOM 1599 C CA . MET B 1 66 ? 3.598 -22.359 -15.906 1 97.88 66 MET B CA 1
ATOM 1600 C C . MET B 1 66 ? 2.885 -23.703 -15.961 1 97.88 66 MET B C 1
ATOM 1602 O O . MET B 1 66 ? 3.494 -24.734 -15.711 1 97.88 66 MET B O 1
ATOM 1606 N N . ASN B 1 67 ? 1.569 -23.641 -16.266 1 98.44 67 ASN B N 1
ATOM 1607 C CA . ASN B 1 67 ? 0.773 -24.844 -16.109 1 98.44 67 ASN B CA 1
ATOM 1608 C C . ASN B 1 67 ? 0.933 -25.438 -14.711 1 98.44 67 ASN B C 1
ATOM 1610 O O . ASN B 1 67 ? 1.242 -26.625 -14.562 1 98.44 67 ASN B O 1
ATOM 1614 N N . PHE B 1 68 ? 0.904 -24.672 -13.734 1 98.69 68 PHE B N 1
ATOM 1615 C CA . PHE B 1 68 ? 1.026 -25 -12.32 1 98.69 68 PHE B CA 1
ATOM 1616 C C . PHE B 1 68 ? -0.347 -25.188 -11.688 1 98.69 68 PHE B C 1
ATOM 1618 O O . PHE B 1 68 ? -1.228 -24.344 -11.836 1 98.69 68 PHE B O 1
ATOM 1625 N N . ASP B 1 69 ? -0.602 -26.281 -10.969 1 98.69 69 ASP B N 1
ATOM 1626 C CA . ASP B 1 69 ? -1.866 -26.562 -10.297 1 98.69 69 ASP B CA 1
ATOM 1627 C C . ASP B 1 69 ? -1.99 -25.75 -9.008 1 98.69 69 ASP B C 1
ATOM 1629 O O . ASP B 1 69 ? -1.748 -26.266 -7.914 1 98.69 69 ASP B O 1
ATOM 1633 N N . LEU B 1 70 ? -2.414 -24.547 -9.094 1 98.75 70 LEU B N 1
ATOM 1634 C CA . LEU B 1 70 ? -2.615 -23.688 -7.938 1 98.75 70 LEU B CA 1
ATOM 1635 C C . LEU B 1 70 ? -4.059 -23.75 -7.453 1 98.75 70 LEU B C 1
ATOM 1637 O O . LEU B 1 70 ? -4.949 -23.141 -8.047 1 98.75 70 LEU B O 1
ATOM 1641 N N . GLN B 1 71 ? -4.273 -24.391 -6.359 1 98.69 71 GLN B N 1
ATOM 1642 C CA . GLN B 1 71 ? -5.625 -24.656 -5.879 1 98.69 71 GLN B CA 1
ATOM 1643 C C . GLN B 1 71 ? -6.074 -23.594 -4.891 1 98.69 71 GLN B C 1
ATOM 1645 O O . GLN B 1 71 ? -7.223 -23.141 -4.934 1 98.69 71 GLN B O 1
ATOM 1650 N N . ASP B 1 72 ? -5.211 -23.266 -3.957 1 98.69 72 ASP B N 1
ATOM 1651 C CA . ASP B 1 72 ? -5.543 -22.297 -2.918 1 98.69 72 ASP B CA 1
ATOM 1652 C C . ASP B 1 72 ? -4.277 -21.734 -2.277 1 98.69 72 ASP B C 1
ATOM 1654 O O . ASP B 1 72 ? -3.195 -22.312 -2.406 1 98.69 72 ASP B O 1
ATOM 1658 N N . MET B 1 73 ? -4.398 -20.594 -1.7 1 98.81 73 MET B N 1
ATOM 1659 C CA . MET B 1 73 ? -3.309 -19.969 -0.961 1 98.81 73 MET B CA 1
ATOM 1660 C C . MET B 1 73 ? -3.828 -19.281 0.303 1 98.81 73 MET B C 1
ATOM 1662 O O . MET B 1 73 ? -4.953 -18.781 0.324 1 98.81 73 MET B O 1
ATOM 1666 N N . THR B 1 74 ? -3.078 -19.25 1.352 1 98.88 74 THR B N 1
ATOM 1667 C CA . THR B 1 74 ? -3.293 -18.406 2.525 1 98.88 74 THR B CA 1
ATOM 1668 C C . THR B 1 74 ? -2.041 -17.594 2.846 1 98.88 74 THR B C 1
ATOM 1670 O O . THR B 1 74 ? -0.92 -18.062 2.631 1 98.88 74 THR B O 1
ATOM 1673 N N . PHE B 1 75 ? -2.264 -16.438 3.367 1 98.94 75 PHE B N 1
ATOM 1674 C CA . PHE B 1 75 ? -1.159 -15.508 3.611 1 98.94 75 PHE B CA 1
ATOM 1675 C C . PHE B 1 75 ? -1.142 -15.062 5.066 1 98.94 75 PHE B C 1
ATOM 1677 O O . PHE B 1 75 ? -2.193 -14.797 5.656 1 98.94 75 PHE B O 1
ATOM 1684 N N . VAL B 1 76 ? 0.02 -14.953 5.633 1 98.94 76 VAL B N 1
ATOM 1685 C CA . VAL B 1 76 ? 0.318 -14.156 6.816 1 98.94 76 VAL B CA 1
ATOM 1686 C C . VAL B 1 76 ? 1.425 -13.156 6.5 1 98.94 76 VAL B C 1
ATOM 1688 O O . VAL B 1 76 ? 2.523 -13.539 6.094 1 98.94 76 VAL B O 1
ATOM 1691 N N . VAL B 1 77 ? 1.121 -11.914 6.617 1 98.94 77 VAL B N 1
ATOM 1692 C CA . VAL B 1 77 ? 2.074 -10.867 6.285 1 98.94 77 VAL B CA 1
ATOM 1693 C C . VAL B 1 77 ? 2.32 -9.984 7.508 1 98.94 77 VAL B C 1
ATOM 1695 O O . VAL B 1 77 ? 1.374 -9.539 8.156 1 98.94 77 VAL B O 1
ATOM 1698 N N . LYS B 1 78 ? 3.564 -9.773 7.844 1 98.88 78 LYS B N 1
ATOM 1699 C CA . LYS B 1 78 ? 3.977 -8.953 8.977 1 98.88 78 LYS B CA 1
ATOM 1700 C C . LYS B 1 78 ? 4.973 -7.883 8.555 1 98.88 78 LYS B C 1
ATOM 1702 O O . LYS B 1 78 ? 5.852 -8.141 7.723 1 98.88 78 LYS B O 1
ATOM 1707 N N . GLY B 1 79 ? 4.867 -6.703 9.094 1 98.75 79 GLY B N 1
ATOM 1708 C CA . GLY B 1 79 ? 5.805 -5.617 8.859 1 98.75 79 GLY B CA 1
ATOM 1709 C C . GLY B 1 79 ? 6.141 -4.832 10.109 1 98.75 79 GLY B C 1
ATOM 1710 O O . GLY B 1 79 ? 5.387 -4.852 11.086 1 98.75 79 GLY B O 1
ATOM 1711 N N . GLN B 1 80 ? 7.281 -4.207 10.008 1 98.38 80 GLN B N 1
ATOM 1712 C CA . GLN B 1 80 ? 7.719 -3.412 11.156 1 98.38 80 GLN B CA 1
ATOM 1713 C C . GLN B 1 80 ? 8.305 -2.076 10.703 1 98.38 80 GLN B C 1
ATOM 1715 O O . GLN B 1 80 ? 9.008 -2.012 9.688 1 98.38 80 GLN B O 1
ATOM 1720 N N . ILE B 1 81 ? 8.008 -1.065 11.5 1 98.38 81 ILE B N 1
ATOM 1721 C CA . ILE B 1 81 ? 8.648 0.228 11.297 1 98.38 81 ILE B CA 1
ATOM 1722 C C . ILE B 1 81 ? 9.273 0.704 12.609 1 98.38 81 ILE B C 1
ATOM 1724 O O . ILE B 1 81 ? 8.914 0.221 13.688 1 98.38 81 ILE B O 1
ATOM 1728 N N . ASP B 1 82 ? 10.266 1.572 12.516 1 97.56 82 ASP B N 1
ATOM 1729 C CA . ASP B 1 82 ? 10.727 2.387 13.633 1 97.56 82 ASP B CA 1
ATOM 1730 C C . ASP B 1 82 ? 9.922 3.684 13.734 1 97.56 82 ASP B C 1
ATOM 1732 O O . ASP B 1 82 ? 10.016 4.547 12.859 1 97.56 82 ASP B O 1
ATOM 1736 N N . PRO B 1 83 ? 9.117 3.795 14.781 1 96.12 83 PRO B N 1
ATOM 1737 C CA . PRO B 1 83 ? 8.195 4.934 14.852 1 96.12 83 PRO B CA 1
ATOM 1738 C C . PRO B 1 83 ? 8.922 6.273 14.961 1 96.12 83 PRO B C 1
ATOM 1740 O O . PRO B 1 83 ? 8.312 7.324 14.766 1 96.12 83 PRO B O 1
ATOM 1743 N N . ARG B 1 84 ? 10.188 6.305 15.273 1 97.25 84 ARG B N 1
ATOM 1744 C CA . ARG B 1 84 ? 10.93 7.555 15.43 1 97.25 84 ARG B CA 1
ATOM 1745 C C . ARG B 1 84 ? 10.961 8.336 14.117 1 97.25 84 ARG B C 1
ATOM 1747 O O . ARG B 1 84 ? 10.977 9.57 14.125 1 97.25 84 ARG B O 1
ATOM 1754 N N . GLY B 1 85 ? 11 7.633 12.961 1 96.44 85 GLY B N 1
ATOM 1755 C CA . GLY B 1 85 ? 10.945 8.297 11.672 1 96.44 85 GLY B CA 1
ATOM 1756 C C . GLY B 1 85 ? 9.648 9.062 11.453 1 96.44 85 GLY B C 1
ATOM 1757 O O . GLY B 1 85 ? 9.672 10.258 11.148 1 96.44 85 GLY B O 1
ATOM 1758 N N . PHE B 1 86 ? 8.586 8.359 11.797 1 96.62 86 PHE B N 1
ATOM 1759 C CA . PHE B 1 86 ? 7.254 8.953 11.727 1 96.62 86 PHE B CA 1
ATOM 1760 C C . PHE B 1 86 ? 7.137 10.133 12.688 1 96.62 86 PHE B C 1
ATOM 1762 O O . PHE B 1 86 ? 6.473 11.125 12.375 1 96.62 86 PHE B O 1
ATOM 1769 N N . MET B 1 87 ? 7.812 10.047 13.719 1 95.62 87 MET B N 1
ATOM 1770 C CA . MET B 1 87 ? 7.719 11.078 14.75 1 95.62 87 MET B CA 1
ATOM 1771 C C . MET B 1 87 ? 8.688 12.219 14.469 1 95.62 87 MET B C 1
ATOM 1773 O O . MET B 1 87 ? 8.766 13.18 15.242 1 95.62 87 MET B O 1
ATOM 1777 N N . GLY B 1 88 ? 9.562 12.102 13.445 1 95.62 88 GLY B N 1
ATOM 1778 C CA . GLY B 1 88 ? 10.297 13.273 13 1 95.62 88 GLY B CA 1
ATOM 1779 C C . GLY B 1 88 ? 11.805 13.109 13.094 1 95.62 88 GLY B C 1
ATOM 1780 O O . GLY B 1 88 ? 12.555 14.023 12.766 1 95.62 88 GLY B O 1
ATOM 1781 N N . ASP B 1 89 ? 12.32 11.938 13.578 1 96.75 89 ASP B N 1
ATOM 1782 C CA . ASP B 1 89 ? 13.758 11.672 13.57 1 96.75 89 ASP B CA 1
ATOM 1783 C C . ASP B 1 89 ? 14.25 11.398 12.148 1 96.75 89 ASP B C 1
ATOM 1785 O O . ASP B 1 89 ? 14.047 10.305 11.617 1 96.75 89 ASP B O 1
ATOM 1789 N N . SER B 1 90 ? 14.906 12.344 11.57 1 95 90 SER B N 1
ATOM 1790 C CA . SER B 1 90 ? 15.297 12.289 10.164 1 95 90 SER B CA 1
ATOM 1791 C C . SER B 1 90 ? 16.375 11.234 9.938 1 95 90 SER B C 1
ATOM 1793 O O . SER B 1 90 ? 16.656 10.875 8.789 1 95 90 SER B O 1
ATOM 1795 N N . SER B 1 91 ? 16.984 10.695 10.922 1 96.62 91 SER B N 1
ATOM 1796 C CA . SER B 1 91 ? 18.016 9.672 10.781 1 96.62 91 SER B CA 1
ATOM 1797 C C . SER B 1 91 ? 17.406 8.281 10.703 1 96.62 91 SER B C 1
ATOM 1799 O O . SER B 1 91 ? 18.109 7.301 10.445 1 96.62 91 SER B O 1
ATOM 1801 N N . VAL B 1 92 ? 16.094 8.273 10.938 1 97.44 92 VAL B N 1
ATOM 1802 C CA . VAL B 1 92 ? 15.398 6.996 10.984 1 97.44 92 VAL B CA 1
ATOM 1803 C C . VAL B 1 92 ? 14.438 6.891 9.797 1 97.44 92 VAL B C 1
ATOM 1805 O O . VAL B 1 92 ? 13.625 7.789 9.57 1 97.44 92 VAL B O 1
ATOM 1808 N N . ARG B 1 93 ? 14.508 5.832 9.109 1 96.56 93 ARG B N 1
ATOM 1809 C CA . ARG B 1 93 ? 13.602 5.547 8 1 96.56 93 ARG B CA 1
ATOM 1810 C C . ARG B 1 93 ? 12.164 5.426 8.484 1 96.56 93 ARG B C 1
ATOM 1812 O O . ARG B 1 93 ? 11.867 4.641 9.391 1 96.56 93 ARG B O 1
ATOM 1819 N N . PRO B 1 94 ? 11.273 6.164 7.859 1 98.31 94 PRO B N 1
ATOM 1820 C CA . PRO B 1 94 ? 9.898 6.109 8.367 1 98.31 94 PRO B CA 1
ATOM 1821 C C . PRO B 1 94 ? 9.148 4.859 7.91 1 98.31 94 PRO B C 1
ATOM 1823 O O . PRO B 1 94 ? 8.195 4.434 8.562 1 98.31 94 PRO B O 1
ATOM 1826 N N . HIS B 1 95 ? 9.516 4.301 6.762 1 98.62 95 HIS B N 1
ATOM 1827 C CA . HIS B 1 95 ? 8.734 3.209 6.199 1 98.62 95 HIS B CA 1
ATOM 1828 C C . HIS B 1 95 ? 9.258 1.854 6.664 1 98.62 95 HIS B C 1
ATOM 1830 O O . HIS B 1 95 ? 10.188 1.788 7.469 1 98.62 95 HIS B O 1
ATOM 1836 N N . PHE B 1 96 ? 8.664 0.762 6.223 1 98.81 96 PHE B N 1
ATOM 1837 C CA . PHE B 1 96 ? 8.945 -0.588 6.695 1 98.81 96 PHE B CA 1
ATOM 1838 C C . PHE B 1 96 ? 10.438 -0.87 6.68 1 98.81 96 PHE B C 1
ATOM 1840 O O . PHE B 1 96 ? 11.117 -0.589 5.688 1 98.81 96 PHE B O 1
ATOM 1847 N N . GLU B 1 97 ? 10.945 -1.4 7.73 1 98.5 97 GLU B N 1
ATOM 1848 C CA . GLU B 1 97 ? 12.305 -1.939 7.766 1 98.5 97 GLU B CA 1
ATOM 1849 C C . GLU B 1 97 ? 12.352 -3.354 7.191 1 98.5 97 GLU B C 1
ATOM 1851 O O . GLU B 1 97 ? 13.234 -3.678 6.395 1 98.5 97 GLU B O 1
ATOM 1856 N N . ASN B 1 98 ? 11.414 -4.129 7.602 1 98.44 98 ASN B N 1
ATOM 1857 C CA . ASN B 1 98 ? 11.266 -5.496 7.117 1 98.44 98 ASN B CA 1
ATOM 1858 C C . ASN B 1 98 ? 9.805 -5.879 6.941 1 98.44 98 ASN B C 1
ATOM 1860 O O . ASN B 1 98 ? 8.93 -5.336 7.621 1 98.44 98 ASN B O 1
ATOM 1864 N N . VAL B 1 99 ? 9.547 -6.773 6.07 1 98.88 99 VAL B N 1
ATOM 1865 C CA . VAL B 1 99 ? 8.242 -7.398 5.836 1 98.88 99 VAL B CA 1
ATOM 1866 C C . VAL B 1 99 ? 8.422 -8.898 5.613 1 98.88 99 VAL B C 1
ATOM 1868 O O . VAL B 1 99 ? 9.289 -9.312 4.832 1 98.88 99 VAL B O 1
ATOM 1871 N N . SER B 1 100 ? 7.684 -9.664 6.32 1 98.81 100 SER B N 1
ATOM 1872 C CA . SER B 1 100 ? 7.664 -11.117 6.137 1 98.81 100 SER B CA 1
ATOM 1873 C C . SER B 1 100 ? 6.34 -11.578 5.539 1 98.81 100 SER B C 1
ATOM 1875 O O . SER B 1 100 ? 5.277 -11.086 5.914 1 98.81 100 SER B O 1
ATOM 1877 N N . ILE B 1 101 ? 6.457 -12.469 4.625 1 98.75 101 ILE B N 1
ATOM 1878 C CA . ILE B 1 101 ? 5.281 -13.055 3.994 1 98.75 101 ILE B CA 1
ATOM 1879 C C . ILE B 1 101 ? 5.363 -14.578 4.078 1 98.75 101 ILE B C 1
ATOM 1881 O O . ILE B 1 101 ? 6.309 -15.188 3.566 1 98.75 101 ILE B O 1
ATOM 1885 N N . GLU B 1 102 ? 4.422 -15.094 4.723 1 98.88 102 GLU B N 1
ATOM 1886 C CA . GLU B 1 102 ? 4.266 -16.547 4.77 1 98.88 102 GLU B CA 1
ATOM 1887 C C . GLU B 1 102 ? 3.068 -17 3.945 1 98.88 102 GLU B C 1
ATOM 1889 O O . GLU B 1 102 ? 1.938 -16.578 4.191 1 98.88 102 GLU B O 1
ATOM 1894 N N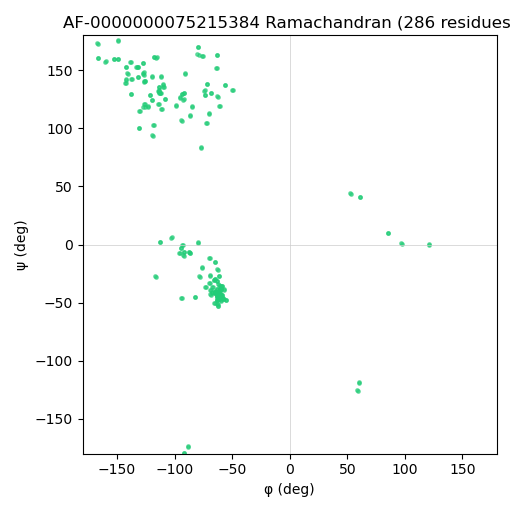 . VAL B 1 103 ? 3.357 -17.922 3.031 1 98.94 103 VAL B N 1
ATOM 1895 C CA . VAL B 1 103 ? 2.309 -18.344 2.117 1 98.94 103 VAL B CA 1
ATOM 1896 C C . VAL B 1 103 ? 2.184 -19.875 2.162 1 98.94 103 VAL B C 1
ATOM 1898 O O . VAL B 1 103 ? 3.152 -20.594 1.903 1 98.94 103 VAL B O 1
ATOM 1901 N N . ALA B 1 104 ? 1.009 -20.344 2.516 1 98.94 104 ALA B N 1
ATOM 1902 C CA . ALA B 1 104 ? 0.662 -21.75 2.352 1 98.94 104 ALA B CA 1
ATOM 1903 C C . ALA B 1 104 ? -0.022 -21.984 1.01 1 98.94 104 ALA B C 1
ATOM 1905 O O . ALA B 1 104 ? -1.048 -21.375 0.708 1 98.94 104 ALA B O 1
ATOM 1906 N N . VAL B 1 105 ? 0.542 -22.906 0.235 1 98.94 105 VAL B N 1
ATOM 1907 C CA . VAL B 1 105 ? 0.053 -23.188 -1.113 1 98.94 105 VAL B CA 1
ATOM 1908 C C . VAL B 1 105 ? -0.584 -24.562 -1.168 1 98.94 105 VAL B C 1
ATOM 1910 O O . VAL B 1 105 ? 0.078 -25.578 -0.896 1 98.94 105 VAL B O 1
ATOM 1913 N N . LYS B 1 106 ? -1.877 -24.625 -1.456 1 98.88 106 LYS B N 1
ATOM 1914 C CA . LYS B 1 106 ? -2.537 -25.891 -1.727 1 98.88 106 LYS B CA 1
ATOM 1915 C C . LYS B 1 106 ? -2.371 -26.297 -3.188 1 98.88 106 LYS B C 1
ATOM 1917 O O . LYS B 1 106 ? -2.867 -25.625 -4.09 1 98.88 106 LYS B O 1
ATOM 1922 N N . THR B 1 107 ? -1.728 -27.422 -3.449 1 98.81 107 THR B N 1
ATOM 1923 C CA . THR B 1 107 ? -1.36 -27.812 -4.801 1 98.81 107 THR B CA 1
ATOM 1924 C C . THR B 1 107 ? -0.934 -29.281 -4.832 1 98.81 107 THR B C 1
ATOM 1926 O O . THR B 1 107 ? -0.627 -29.875 -3.789 1 98.81 107 THR B O 1
ATOM 1929 N N . ASN B 1 108 ? -0.95 -29.875 -6 1 98.62 108 ASN B N 1
ATOM 1930 C CA . ASN B 1 108 ? -0.371 -31.203 -6.207 1 98.62 108 ASN B CA 1
ATOM 1931 C C . ASN B 1 108 ? 1.076 -31.109 -6.684 1 98.62 108 ASN B C 1
ATOM 1933 O O . ASN B 1 108 ? 1.747 -32.125 -6.84 1 98.62 108 ASN B O 1
ATOM 1937 N N . GLU B 1 109 ? 1.6 -29.875 -6.852 1 98.69 109 GLU B N 1
ATOM 1938 C CA . GLU B 1 109 ? 2.945 -29.672 -7.383 1 98.69 109 GLU B CA 1
ATOM 1939 C C . GLU B 1 109 ? 4.004 -29.906 -6.305 1 98.69 109 GLU B C 1
ATOM 1941 O O . GLU B 1 109 ? 3.688 -29.938 -5.113 1 98.69 109 GLU B O 1
ATOM 1946 N N . SER B 1 110 ? 5.27 -30.094 -6.734 1 98.38 110 SER B N 1
ATOM 1947 C CA . SER B 1 110 ? 6.391 -30.312 -5.828 1 98.38 110 SER B CA 1
ATOM 1948 C C . SER B 1 110 ? 6.816 -29.016 -5.145 1 98.38 110 SER B C 1
ATOM 1950 O O . SER B 1 110 ? 6.484 -27.922 -5.617 1 98.38 110 SER B O 1
ATOM 1952 N N . GLU B 1 111 ? 7.562 -29.172 -4.043 1 98.25 111 GLU B N 1
ATOM 1953 C CA . GLU B 1 111 ? 8.133 -28 -3.363 1 98.25 111 GLU B CA 1
ATOM 1954 C C . GLU B 1 111 ? 9.039 -27.203 -4.297 1 98.25 111 GLU B C 1
ATOM 1956 O O . GLU B 1 111 ? 9.078 -25.984 -4.227 1 98.25 111 GLU B O 1
ATOM 1961 N N . GLU B 1 112 ? 9.695 -27.906 -5.109 1 98.31 112 GLU B N 1
ATOM 1962 C CA . GLU B 1 112 ? 10.578 -27.25 -6.074 1 98.31 112 GLU B CA 1
ATOM 1963 C C . GLU B 1 112 ? 9.781 -26.344 -7.012 1 98.31 112 GLU B C 1
ATOM 1965 O O . GLU B 1 112 ? 10.203 -25.219 -7.305 1 98.31 112 GLU B O 1
ATOM 1970 N N . ARG B 1 113 ? 8.625 -26.812 -7.477 1 98.56 113 ARG B N 1
ATOM 1971 C CA . ARG B 1 113 ? 7.789 -26.016 -8.375 1 98.56 113 ARG B CA 1
ATOM 1972 C C . ARG B 1 113 ? 7.172 -24.828 -7.645 1 98.56 113 ARG B C 1
ATOM 1974 O O . ARG B 1 113 ? 6.973 -23.766 -8.234 1 98.56 113 ARG B O 1
ATOM 1981 N N . ILE B 1 114 ? 6.871 -25.031 -6.355 1 98.88 114 ILE B N 1
ATOM 1982 C CA . ILE B 1 114 ? 6.379 -23.922 -5.547 1 98.88 114 ILE B CA 1
ATOM 1983 C C . ILE B 1 114 ? 7.438 -22.828 -5.473 1 98.88 114 ILE B C 1
ATOM 1985 O O . ILE B 1 114 ? 7.125 -21.641 -5.598 1 98.88 114 ILE B O 1
ATOM 1989 N N . GLN B 1 115 ? 8.695 -23.219 -5.332 1 98.75 115 GLN B N 1
ATOM 1990 C CA . GLN B 1 115 ? 9.773 -22.234 -5.266 1 98.75 115 GLN B CA 1
ATOM 1991 C C . GLN B 1 115 ? 9.938 -21.516 -6.598 1 98.75 115 GLN B C 1
ATOM 1993 O O . GLN B 1 115 ? 10.211 -20.312 -6.621 1 98.75 115 GLN B O 1
ATOM 1998 N N . GLN B 1 116 ? 9.766 -22.203 -7.66 1 98.75 116 GLN B N 1
ATOM 1999 C CA . GLN B 1 116 ? 9.812 -21.562 -8.969 1 98.75 116 GLN B CA 1
ATOM 2000 C C . GLN B 1 116 ? 8.688 -20.547 -9.125 1 98.75 116 GLN B C 1
ATOM 2002 O O . GLN B 1 116 ? 8.914 -19.438 -9.625 1 98.75 116 GLN B O 1
ATOM 2007 N N . LEU B 1 117 ? 7.492 -20.969 -8.719 1 98.88 117 LEU B N 1
ATOM 2008 C CA . LEU B 1 117 ? 6.355 -20.047 -8.75 1 98.88 117 LEU B CA 1
ATOM 2009 C C . LEU B 1 117 ? 6.648 -18.797 -7.93 1 98.88 117 LEU B C 1
ATOM 2011 O O . LEU B 1 117 ? 6.465 -17.688 -8.406 1 98.88 117 LEU B O 1
ATOM 2015 N N . LYS B 1 118 ? 7.156 -19 -6.73 1 98.88 118 LYS B N 1
ATOM 2016 C CA . LYS B 1 118 ? 7.484 -17.906 -5.816 1 98.88 118 LYS B CA 1
ATOM 2017 C C . LYS B 1 118 ? 8.43 -16.906 -6.473 1 98.88 118 LYS B C 1
ATOM 2019 O O . LYS B 1 118 ? 8.188 -15.703 -6.445 1 98.88 118 LYS B O 1
ATOM 2024 N N . GLU B 1 119 ? 9.461 -17.391 -7.086 1 98.5 119 GLU B N 1
ATOM 2025 C CA . GLU B 1 119 ? 10.484 -16.531 -7.684 1 98.5 119 GLU B CA 1
ATOM 2026 C C . GLU B 1 119 ? 9.898 -15.688 -8.82 1 98.5 119 GLU B C 1
ATOM 2028 O O . GLU B 1 119 ? 10.188 -14.5 -8.922 1 98.5 119 GLU B O 1
ATOM 2033 N N . LYS B 1 120 ? 9.125 -16.312 -9.578 1 98.62 120 LYS B N 1
ATOM 2034 C CA . LYS B 1 120 ? 8.516 -15.594 -10.695 1 98.62 120 LYS B CA 1
ATOM 2035 C C . LYS B 1 120 ? 7.508 -14.562 -10.203 1 98.62 120 LYS B C 1
ATOM 2037 O O . LYS B 1 120 ? 7.438 -13.453 -10.734 1 98.62 120 LYS B O 1
ATOM 2042 N N . VAL B 1 121 ? 6.672 -14.945 -9.219 1 98.75 121 VAL B N 1
ATOM 2043 C CA . VAL B 1 121 ? 5.664 -14.055 -8.664 1 98.75 121 VAL B CA 1
ATOM 2044 C C . VAL B 1 121 ? 6.336 -12.828 -8.055 1 98.75 121 VAL B C 1
ATOM 2046 O O . VAL B 1 121 ? 5.934 -11.688 -8.32 1 98.75 121 VAL B O 1
ATOM 2049 N N . GLU B 1 122 ? 7.41 -13.023 -7.285 1 98.44 122 GLU B N 1
ATOM 2050 C CA . GLU B 1 122 ? 8.086 -11.953 -6.562 1 98.44 122 GLU B CA 1
ATOM 2051 C C . GLU B 1 122 ? 8.805 -11.016 -7.523 1 98.44 122 GLU B C 1
ATOM 2053 O O . GLU B 1 122 ? 8.969 -9.828 -7.234 1 98.44 122 GLU B O 1
ATOM 2058 N N . ALA B 1 123 ? 9.188 -11.516 -8.68 1 98.31 123 ALA B N 1
ATOM 2059 C CA . ALA B 1 123 ? 9.844 -10.688 -9.688 1 98.31 123 ALA B CA 1
ATOM 2060 C C . ALA B 1 123 ? 8.836 -9.797 -10.414 1 98.31 123 ALA B C 1
ATOM 2062 O O . ALA B 1 123 ? 9.211 -8.758 -10.969 1 98.31 123 ALA B O 1
ATOM 2063 N N . ARG B 1 124 ? 7.547 -10.172 -10.328 1 98.62 124 ARG B N 1
ATOM 2064 C CA . ARG B 1 124 ? 6.574 -9.523 -11.203 1 98.62 124 ARG B CA 1
ATOM 2065 C C . ARG B 1 124 ? 5.547 -8.75 -10.391 1 98.62 124 ARG B C 1
ATOM 2067 O O . ARG B 1 124 ? 4.887 -7.848 -10.914 1 98.62 124 ARG B O 1
ATOM 2074 N N . CYS B 1 125 ? 5.262 -9.133 -9.164 1 98.69 125 CYS B N 1
ATOM 2075 C CA . CYS B 1 125 ? 4.266 -8.477 -8.328 1 98.69 125 CYS B CA 1
ATOM 2076 C C . CYS B 1 125 ? 4.633 -7.023 -8.078 1 98.69 125 CYS B C 1
ATOM 2078 O O . CYS B 1 125 ? 5.648 -6.73 -7.441 1 98.69 125 CYS B O 1
ATOM 2080 N N . PRO B 1 126 ? 3.787 -6.055 -8.5 1 98.81 126 PRO B N 1
ATOM 2081 C CA . PRO B 1 126 ? 4.113 -4.633 -8.359 1 98.81 126 PRO B CA 1
ATOM 2082 C C . PRO B 1 126 ? 4.348 -4.219 -6.91 1 98.81 126 PRO B C 1
ATOM 2084 O O . PRO B 1 126 ? 5.328 -3.529 -6.613 1 98.81 126 PRO B O 1
ATOM 2087 N N . VAL B 1 127 ? 3.488 -4.641 -6 1 98.94 127 VAL B N 1
ATOM 2088 C CA . VAL B 1 127 ? 3.604 -4.203 -4.613 1 98.94 127 VAL B CA 1
ATOM 2089 C C . VAL B 1 127 ? 4.855 -4.805 -3.98 1 98.94 127 VAL B C 1
ATOM 2091 O O . VAL B 1 127 ? 5.57 -4.129 -3.242 1 98.94 127 VAL B O 1
ATOM 2094 N N . TYR B 1 128 ? 5.16 -6.07 -4.301 1 98.94 128 TYR B N 1
ATOM 2095 C CA . TYR B 1 128 ? 6.355 -6.719 -3.775 1 98.94 128 TYR B CA 1
ATOM 2096 C C . TYR B 1 128 ? 7.613 -6.008 -4.258 1 98.94 128 TYR B C 1
ATOM 2098 O O . TYR B 1 128 ? 8.484 -5.66 -3.453 1 98.94 128 TYR B O 1
ATOM 2106 N N . THR B 1 129 ? 7.719 -5.797 -5.551 1 98.88 129 THR B N 1
ATOM 2107 C CA . THR B 1 129 ? 8.922 -5.195 -6.113 1 98.88 129 THR B CA 1
ATOM 2108 C C . THR B 1 129 ? 9.078 -3.754 -5.633 1 98.88 129 THR B C 1
ATOM 2110 O O . THR B 1 129 ? 10.203 -3.266 -5.48 1 98.88 129 THR B O 1
ATOM 2113 N N . MET B 1 130 ? 7.941 -3.102 -5.375 1 98.88 130 MET B N 1
ATOM 2114 C CA . MET B 1 130 ? 7.969 -1.748 -4.828 1 98.88 130 MET B CA 1
ATOM 2115 C C . MET B 1 130 ? 8.617 -1.735 -3.445 1 98.88 130 MET B C 1
ATOM 2117 O O . MET B 1 130 ? 9.5 -0.919 -3.176 1 98.88 130 MET B O 1
ATOM 2121 N N . LEU B 1 131 ? 8.164 -2.688 -2.561 1 98.94 131 LEU B N 1
ATOM 2122 C CA . LEU B 1 131 ? 8.734 -2.785 -1.22 1 98.94 131 LEU B CA 1
ATOM 2123 C C . LEU B 1 131 ? 10.211 -3.135 -1.281 1 98.94 131 LEU B C 1
ATOM 2125 O O . LEU B 1 131 ? 11.031 -2.533 -0.576 1 98.94 131 LEU B O 1
ATOM 2129 N N . LYS B 1 132 ? 10.516 -4.004 -2.107 1 98.75 132 LYS B N 1
ATOM 2130 C CA . LYS B 1 132 ? 11.914 -4.41 -2.26 1 98.75 132 LYS B CA 1
ATOM 2131 C C . LYS B 1 132 ? 12.773 -3.244 -2.742 1 98.75 132 LYS B C 1
ATOM 2133 O O . LYS B 1 132 ? 13.859 -3.004 -2.207 1 98.75 132 LYS B O 1
ATOM 2138 N N . ALA B 1 133 ? 12.328 -2.549 -3.746 1 98.75 133 ALA B N 1
ATOM 2139 C CA . ALA B 1 133 ? 13.055 -1.416 -4.309 1 98.75 133 ALA B CA 1
ATOM 2140 C C . ALA B 1 133 ? 13.242 -0.311 -3.273 1 98.75 133 ALA B C 1
ATOM 2142 O O . ALA B 1 133 ? 14.195 0.468 -3.352 1 98.75 133 ALA B O 1
ATOM 2143 N N . ALA B 1 134 ? 12.336 -0.25 -2.314 1 98.81 134 ALA B N 1
ATOM 2144 C CA . ALA B 1 134 ? 12.398 0.764 -1.266 1 98.81 134 ALA B CA 1
ATOM 2145 C C . ALA B 1 134 ? 13.406 0.378 -0.187 1 98.81 134 ALA B C 1
ATOM 2147 O O . ALA B 1 134 ? 13.531 1.065 0.829 1 98.81 134 ALA B O 1
ATOM 2148 N N . GLY B 1 135 ? 14.078 -0.739 -0.377 1 98.75 135 GLY B N 1
ATOM 2149 C CA . GLY B 1 135 ? 15.094 -1.17 0.569 1 98.75 135 GLY B CA 1
ATOM 2150 C C . GLY B 1 135 ? 14.531 -1.954 1.737 1 98.75 135 GLY B C 1
ATOM 2151 O O . GLY B 1 135 ? 15.203 -2.148 2.748 1 98.75 135 GLY B O 1
ATOM 2152 N N . VAL B 1 136 ? 13.25 -2.342 1.687 1 98.88 136 VAL B N 1
ATOM 2153 C CA . VAL B 1 136 ? 12.648 -3.166 2.73 1 98.88 136 VAL B CA 1
ATOM 2154 C C . VAL B 1 136 ? 13.258 -4.566 2.695 1 98.88 136 VAL B C 1
ATOM 2156 O O . VAL B 1 136 ? 13.398 -5.16 1.625 1 98.88 136 VAL B O 1
ATOM 2159 N N . GLN B 1 137 ? 13.703 -5.078 3.82 1 98.75 137 GLN B N 1
ATOM 2160 C CA . GLN B 1 137 ? 14.148 -6.469 3.889 1 98.75 137 GLN B CA 1
ATOM 2161 C C . GLN B 1 137 ? 12.969 -7.43 3.77 1 98.75 137 GLN B C 1
ATOM 2163 O O . GLN B 1 137 ? 12.125 -7.5 4.668 1 98.75 137 GLN B O 1
ATOM 2168 N N . MET B 1 138 ? 12.953 -8.148 2.688 1 98.81 138 MET B N 1
ATOM 2169 C CA . MET B 1 138 ? 11.836 -9.055 2.432 1 98.81 138 MET B CA 1
ATOM 2170 C C . MET B 1 138 ? 12.172 -10.469 2.896 1 98.81 138 MET B C 1
ATOM 2172 O O . MET B 1 138 ? 13.211 -11.023 2.525 1 98.81 138 MET B O 1
ATOM 2176 N N . ASN B 1 139 ? 11.312 -11.016 3.699 1 98.56 139 ASN B N 1
ATOM 2177 C CA . ASN B 1 139 ? 11.438 -12.391 4.16 1 98.56 139 ASN B CA 1
ATOM 2178 C C . ASN B 1 139 ? 10.242 -13.242 3.721 1 98.56 139 ASN B C 1
ATOM 2180 O O . ASN B 1 139 ? 9.156 -13.141 4.293 1 98.56 139 ASN B O 1
ATOM 2184 N N . ASP B 1 140 ? 10.43 -14.016 2.76 1 98 140 ASP B N 1
ATOM 2185 C CA . ASP B 1 140 ? 9.328 -14.727 2.117 1 98 140 ASP B CA 1
ATOM 2186 C C . ASP B 1 140 ? 9.438 -16.234 2.342 1 98 140 ASP B C 1
ATOM 2188 O O . ASP B 1 140 ? 10.516 -16.812 2.174 1 98 140 ASP B O 1
ATOM 2192 N N . GLN B 1 141 ? 8.445 -16.875 2.748 1 98.5 141 GLN B N 1
ATOM 2193 C CA . GLN B 1 141 ? 8.375 -18.328 2.867 1 98.5 141 GLN B CA 1
ATOM 2194 C C . GLN B 1 141 ? 7.109 -18.875 2.215 1 98.5 141 GLN B C 1
ATOM 2196 O O . GLN B 1 141 ? 5.996 -18.547 2.643 1 98.5 141 GLN B O 1
ATOM 2201 N N . TRP B 1 142 ? 7.324 -19.625 1.185 1 98.81 142 TRP B N 1
ATOM 2202 C CA . TRP B 1 142 ? 6.227 -20.359 0.56 1 98.81 142 TRP B CA 1
ATOM 2203 C C . TRP B 1 142 ? 6.367 -21.859 0.811 1 98.81 142 TRP B C 1
ATOM 2205 O O . TRP B 1 142 ? 7.465 -22.406 0.717 1 98.81 142 TRP B O 1
ATOM 2215 N N . TYR B 1 143 ? 5.277 -22.484 1.155 1 98.62 143 TYR B N 1
ATOM 2216 C CA . TYR B 1 143 ? 5.336 -23.922 1.429 1 98.62 143 TYR B CA 1
ATOM 2217 C C . TYR B 1 143 ? 4.02 -24.594 1.067 1 98.62 143 TYR B C 1
ATOM 2219 O O . TYR B 1 143 ? 2.988 -23.938 0.935 1 98.62 143 TYR B O 1
ATOM 2227 N N . LYS B 1 144 ? 4.168 -25.906 0.878 1 98.44 144 LYS B N 1
ATOM 2228 C CA . LYS B 1 144 ? 2.986 -26.703 0.544 1 98.44 144 LYS B CA 1
ATOM 2229 C C . LYS B 1 144 ? 2.092 -26.891 1.766 1 98.44 144 LYS B C 1
ATOM 2231 O O . LYS B 1 144 ? 2.574 -27.234 2.848 1 98.44 144 LYS B O 1
ATOM 2236 N N . ALA B 1 145 ? 0.842 -26.594 1.615 1 95.75 145 ALA B N 1
ATOM 2237 C CA . ALA B 1 145 ? -0.131 -26.766 2.691 1 95.75 145 ALA B CA 1
ATOM 2238 C C . ALA B 1 145 ? -0.519 -28.234 2.85 1 95.75 145 ALA B C 1
ATOM 2240 O O . ALA B 1 145 ? -0.553 -28.984 1.87 1 95.75 145 ALA B O 1
#

Radius of gyration: 18.52 Å; Cα contacts (8 Å, |Δi|>4): 706; chains: 2; bounding box: 35×62×46 Å

InterPro domains:
  IPR003718 OsmC/Ohr conserved domain [PF02566] (36-135)
  IPR015946 K homology domain-like, alpha/beta [G3DSA:3.30.300.20] (3-131)
  IPR036102 OsmC/Ohr superfamily [SSF82784] (12-138)
  IPR052924 OsmC/Ohr hydroperoxide reductase [PTHR35368] (15-133)

Nearest PDB structures (foldseek):
  1lql-assembly4_G  TM=8.927E-01  e=2.668E-11  Mycoplasmoides pneumoniae
  2onf-assembly1_B  TM=8.613E-01  e=1.798E-11  Thermoplasma acidophilum
  2opl-assembly1_A  TM=9.101E-01  e=1.134E-09  Geobacter sulfurreducens
  2pn2-assembly1_A-2  TM=8.315E-01  e=4.516E-09  Psychrobacter arcticus 273-4
  6mjn-assembly2_C  TM=7.748E-01  e=1.798E-09  Legionella pneumophila

Secondary structure (DSSP, 8-state):
-PPEEEEEEEEEETTEEEEEETTEEEEE---GGGT----S--HHHHHHHHHHHHHHHHHHHHHHHHT--EEEEEEEEEEEE-HHHHTT-TTS--S-SEEEEEEEEEESS-HHHHHHHHHHHHHH-HHHHHHHHTT-EEEEEEEE-/-PPEEEEEEEEEETTEEEEEETTEEEEE---GGGT----S--HHHHHHHHHHHHHHHHHHHHHHHHT--EEEEEEEEEEEE-HHHHTT-TTS--S-SEEEEEEEEEESS-HHHHHHHHHHHHHH-HHHHHHHHTT-EEEEEEEE-

pLDDT: mean 97.69, std 3.95, range [57.31, 98.94]

Foldseek 3Di:
DDDDDFDKDWDDDFQKIWIDGPPDIDIAWDDVVVPTPPRDHHPQVVLQVVQVVLLVVLLVVVCVVVVFFFDDKDKDKDWDADCVVVVPPVVGDGDTQAMEMEMETEGPDDPVVQVVSVVSSLVPRPSNVVCVVVVYHYHYHYDYD/DDDDDFDKDWDDDFQKIWIDGPPDIDIAWDDVVVPTPPRDHHPQVVLQVVQVVLLVVLLVVVCVVVVFFFDDKDKDKDWDADCVVVVPPVVGDGDTQAMEMEMETEGPDDPVVQVVSVVSSLVPRPSNVVCVVVVYHYHYHYDYD

Solvent-accessible surface area (backbone atoms only — not comparable to full-atom values): 14388 Å² total; per-residue (Å²): 134,76,70,46,75,44,54,33,38,35,42,56,62,83,36,27,22,42,31,35,39,80,91,30,72,51,55,34,12,29,51,58,93,74,62,21,78,53,79,26,39,33,37,66,45,37,38,49,42,20,34,52,30,30,46,42,40,34,39,55,56,52,26,60,76,66,73,45,63,78,72,45,53,36,38,42,33,38,36,32,25,44,58,52,7,51,72,62,39,84,91,38,62,32,26,59,53,35,38,36,39,40,34,38,35,33,55,87,64,54,70,67,54,50,51,52,50,50,55,54,28,53,72,18,15,29,56,51,40,32,44,45,52,37,65,25,46,77,44,76,45,77,45,80,96,134,78,70,46,76,44,54,33,37,34,44,58,62,81,35,26,24,43,30,34,37,81,91,31,74,50,55,33,11,29,50,57,93,74,61,19,79,54,76,24,38,34,36,67,46,36,40,48,42,19,35,53,30,30,45,43,40,33,39,53,55,51,26,61,77,65,73,45,62,76,74,46,50,36,39,40,33,38,37,32,25,44,57,55,7,51,72,61,40,84,91,38,62,31,26,58,53,34,37,37,38,40,34,38,35,35,57,88,63,53,71,68,56,51,51,52,48,49,55,54,28,53,71,16,15,30,56,51,42,31,44,46,51,36,66,25,45,75,45,76,45,77,46,79,97

Sequence (290 aa):
MNKMAFIVQATVEGVTTHVKAGKHEFVIDEAKQMGGQDLGANPLQMVLGALAACENVTARVVAKEMNFDLQDMTFVVKGQIDPRGFMGDSSVRPHFENVSIEVAVKTNESEERIQQLKEKVEARCPVYTMLKAAGVQMNDQWYKAMNKMAFIVQATVEGVTTHVKAGKHEFVIDEAKQMGGQDLGANPLQMVLGALAACENVTARVVAKEMNFDLQDMTFVVKGQIDPRGFMGDSSVRPHFENVSIEVAVKTNESEERIQQLKEKVEARCPVYTMLKAAGVQMNDQWYKA